Protein AF-C0PNC7-F1 (afdb_monomer_lite)

Sequence (211 aa):
MVVALLTAGAAAGALSHPTSEDPAAKTPASIALAYGFKGLSAFLSEAQLTTHLDSIESKENGKLDSREEGICRAVDRISDKSSHVHGGTDDQLALKDSLGAVRNAVQAAGRIQAAFRIFSFKKKKEMALGNRNSCCLSISEAGAVSHDMLEKAVLSIQKNFRCWKKRKEFLKMRNNVVRIQARVRAHQERNKYKELISSVGILEKVMIRVP

pLDDT: mean 79.58, std 19.17, range [33.94, 98.75]

Radius of gyration: 37.54 Å; chains: 1; bounding box: 83×67×99 Å

Organism: Zea mays (NCBI:txid4577)

Foldseek 3Di:
DVVVVVVVVDALQDFADQDPVHNPTDGPLVVCVVVPNPVVSVVSVVSNVVVVVVVVVVVVPPDDDDDDPDDDVPVVVVPPPPDDDDDDDVVVVVVVVVVVVVVVVVVVVVVVVVVCVVVVVVVVVVVVVVVCCVVVVCVVPVPDPPPVVVVVVVVVVVVVVVVVVVVVVVVVVVVVVVVVVVVVVVVVVVVVVVVVVVVVVVVVVVVVPPD

Structure (mmCIF, N/CA/C/O backbone):
data_AF-C0PNC7-F1
#
_entry.id   AF-C0PNC7-F1
#
loop_
_atom_site.group_PDB
_atom_site.id
_atom_site.type_symbol
_atom_site.label_atom_id
_atom_site.label_alt_id
_atom_site.label_comp_id
_atom_site.label_asym_id
_atom_site.label_entity_id
_atom_site.label_seq_id
_atom_site.pdbx_PDB_ins_code
_atom_site.Cartn_x
_atom_site.Cartn_y
_atom_site.Cartn_z
_atom_site.occupancy
_atom_site.B_iso_or_equiv
_atom_site.auth_seq_id
_atom_site.auth_comp_id
_atom_site.auth_asym_id
_atom_site.auth_atom_id
_atom_site.pdbx_PDB_model_num
ATOM 1 N N . MET A 1 1 ? 11.372 39.673 -32.097 1.00 69.44 1 MET A N 1
ATOM 2 C CA . MET A 1 1 ? 11.737 39.621 -33.532 1.00 69.44 1 MET A CA 1
ATOM 3 C C . MET A 1 1 ? 11.569 38.236 -34.143 1.00 69.44 1 MET A C 1
ATOM 5 O O . MET A 1 1 ? 10.801 38.134 -35.081 1.00 69.44 1 MET A O 1
ATOM 9 N N . VAL A 1 2 ? 12.204 37.174 -33.626 1.00 76.19 2 VAL A N 1
ATOM 10 C CA . VAL A 1 2 ? 12.133 35.826 -34.242 1.00 76.19 2 VAL A CA 1
ATOM 11 C C . VAL A 1 2 ? 10.701 35.278 -34.342 1.00 76.19 2 VAL A C 1
ATOM 13 O O . VAL A 1 2 ? 10.297 34.830 -35.406 1.00 76.19 2 VAL A O 1
ATOM 16 N N . VAL A 1 3 ? 9.900 35.401 -33.276 1.00 78.19 3 VAL A N 1
ATOM 17 C CA . VAL A 1 3 ? 8.484 34.977 -33.280 1.00 78.19 3 VAL A CA 1
ATOM 18 C C . VAL A 1 3 ? 7.661 35.758 -34.310 1.00 78.19 3 VAL A C 1
ATOM 20 O O . VAL A 1 3 ? 6.915 35.154 -35.065 1.00 78.19 3 VAL A O 1
ATOM 23 N N . ALA A 1 4 ? 7.862 37.078 -34.401 1.00 78.62 4 ALA A N 1
ATOM 24 C CA . ALA A 1 4 ? 7.161 37.935 -35.360 1.00 78.62 4 ALA A CA 1
ATOM 25 C C . ALA A 1 4 ? 7.480 37.577 -36.828 1.00 78.62 4 ALA A C 1
ATOM 27 O O . ALA A 1 4 ? 6.614 37.667 -37.693 1.00 78.62 4 ALA A O 1
ATOM 28 N N . LEU A 1 5 ? 8.716 37.147 -37.107 1.00 79.00 5 LEU A N 1
ATOM 29 C CA . LEU A 1 5 ? 9.130 36.698 -38.439 1.00 79.00 5 LEU A CA 1
ATOM 30 C C . LEU A 1 5 ? 8.514 35.341 -38.799 1.00 79.00 5 LEU A C 1
ATOM 32 O O . LEU A 1 5 ? 8.044 35.172 -39.919 1.00 79.00 5 LEU A O 1
ATOM 36 N N . LEU A 1 6 ? 8.452 34.402 -37.849 1.00 78.69 6 LEU A N 1
ATOM 37 C CA . LEU A 1 6 ? 7.767 33.120 -38.051 1.00 78.69 6 LEU A CA 1
ATOM 38 C C . LEU A 1 6 ? 6.262 33.315 -38.280 1.00 78.69 6 LEU A C 1
ATOM 40 O O . LEU A 1 6 ? 5.703 32.708 -39.186 1.00 78.69 6 LEU A O 1
ATOM 44 N N . THR A 1 7 ? 5.615 34.219 -37.536 1.00 77.50 7 THR A N 1
ATOM 45 C CA . THR A 1 7 ? 4.198 34.563 -37.759 1.00 77.50 7 THR A CA 1
ATOM 46 C C . THR A 1 7 ? 3.960 35.289 -39.083 1.00 77.50 7 THR A C 1
ATOM 48 O O . THR A 1 7 ? 2.869 35.204 -39.632 1.00 77.50 7 THR A O 1
ATOM 51 N N . ALA A 1 8 ? 4.976 35.972 -39.621 1.00 77.88 8 ALA A N 1
ATOM 52 C CA . ALA A 1 8 ? 4.950 36.564 -40.959 1.00 77.88 8 ALA A CA 1
ATOM 53 C C . ALA A 1 8 ? 5.258 35.545 -42.079 1.00 77.88 8 ALA A C 1
ATOM 55 O O . ALA A 1 8 ? 5.376 35.931 -43.240 1.00 77.88 8 ALA A O 1
ATOM 56 N N . GLY A 1 9 ? 5.390 34.254 -41.747 1.00 74.75 9 GLY A N 1
ATOM 57 C CA . GLY A 1 9 ? 5.584 33.168 -42.709 1.00 74.75 9 GLY A CA 1
ATOM 58 C C . GLY A 1 9 ? 7.043 32.846 -43.039 1.00 74.75 9 GLY A C 1
ATOM 59 O O . GLY A 1 9 ? 7.302 32.141 -44.012 1.00 74.75 9 GLY A O 1
ATOM 60 N N . ALA A 1 10 ? 8.016 33.338 -42.263 1.00 79.19 10 ALA A N 1
ATOM 61 C CA . ALA A 1 10 ? 9.412 32.953 -42.457 1.00 79.19 10 ALA A CA 1
ATOM 62 C C . ALA A 1 10 ? 9.616 31.457 -42.155 1.00 79.19 10 ALA A C 1
ATOM 64 O O . ALA A 1 10 ? 9.179 30.950 -41.122 1.00 79.19 10 ALA A O 1
ATOM 65 N N . ALA A 1 11 ? 10.324 30.748 -43.035 1.00 80.62 11 ALA A N 1
ATOM 66 C CA . ALA A 1 11 ? 10.591 29.326 -42.855 1.00 80.62 11 ALA A CA 1
ATOM 67 C C . ALA A 1 11 ? 11.626 29.091 -41.740 1.00 80.62 11 ALA A C 1
ATOM 69 O O . ALA A 1 11 ? 12.792 29.467 -41.867 1.00 80.62 11 ALA A O 1
ATOM 70 N N . ALA A 1 12 ? 11.215 28.410 -40.666 1.00 79.25 12 ALA A N 1
ATOM 71 C CA . ALA A 1 12 ? 12.076 28.091 -39.520 1.00 79.25 12 ALA A CA 1
ATOM 72 C C . ALA A 1 12 ? 13.304 27.231 -39.889 1.00 79.25 12 ALA A C 1
ATOM 74 O O . ALA A 1 12 ? 14.335 27.309 -39.223 1.00 79.25 12 ALA A O 1
ATOM 75 N N . GLY A 1 13 ? 13.200 26.438 -40.962 1.00 78.25 13 GLY A N 1
ATOM 76 C CA . GLY A 1 13 ? 14.269 25.584 -41.488 1.00 78.25 13 GLY A CA 1
ATOM 77 C C . GLY A 1 13 ? 15.095 26.190 -42.629 1.00 78.25 13 GLY A C 1
ATOM 78 O O . GLY A 1 13 ? 15.845 25.455 -43.266 1.00 78.25 13 GLY A O 1
ATOM 79 N N . ALA A 1 14 ? 14.951 27.485 -42.936 1.00 81.69 14 ALA A N 1
ATOM 80 C CA . ALA A 1 14 ? 15.677 28.116 -44.041 1.00 81.69 14 ALA A CA 1
ATOM 81 C C . ALA A 1 14 ? 17.196 28.104 -43.804 1.00 81.69 14 ALA A C 1
ATOM 83 O O . ALA A 1 14 ? 17.677 28.621 -42.798 1.00 81.69 14 ALA A O 1
ATOM 84 N N . LEU A 1 15 ? 17.951 27.524 -44.736 1.00 83.88 15 LEU A N 1
ATOM 85 C CA . LEU A 1 15 ? 19.406 27.421 -44.633 1.00 83.88 15 LEU A CA 1
ATOM 86 C C . LEU A 1 15 ? 20.084 28.763 -44.940 1.00 83.88 15 LEU A C 1
ATOM 88 O O . LEU A 1 15 ? 19.658 29.497 -45.834 1.00 83.88 15 LEU A O 1
ATOM 92 N N . SER A 1 16 ? 21.151 29.081 -44.205 1.00 80.31 16 SER A N 1
ATOM 93 C CA . SER A 1 16 ? 21.966 30.269 -44.463 1.00 80.31 16 SER A CA 1
ATOM 94 C C . SER A 1 16 ? 22.748 30.148 -45.773 1.00 80.31 16 SER A C 1
ATOM 96 O O . SER A 1 16 ? 23.070 29.048 -46.214 1.00 80.31 16 SER A O 1
ATOM 98 N N . HIS A 1 17 ? 23.131 31.275 -46.376 1.00 75.75 17 HIS A N 1
ATOM 99 C CA . HIS A 1 17 ? 23.988 31.253 -47.563 1.00 75.75 17 HIS A CA 1
ATOM 100 C C . HIS A 1 17 ? 25.333 30.559 -47.251 1.00 75.75 17 HIS A C 1
ATOM 102 O O . HIS A 1 17 ? 25.979 30.927 -46.262 1.00 75.75 17 HIS A O 1
ATOM 108 N N . PRO A 1 18 ? 25.772 29.572 -48.057 1.00 76.38 18 PRO A N 1
ATOM 109 C CA . PRO A 1 18 ? 27.059 28.918 -47.852 1.00 76.38 18 PRO A CA 1
ATOM 110 C C . PRO A 1 18 ? 28.184 29.934 -48.069 1.00 76.38 18 PRO A C 1
ATOM 112 O O . PRO A 1 18 ? 28.201 30.660 -49.062 1.00 76.38 18 PRO A O 1
ATOM 115 N N . THR A 1 19 ? 29.102 30.006 -47.110 1.00 70.31 19 THR A N 1
ATOM 116 C CA . THR A 1 19 ? 30.251 30.927 -47.113 1.00 70.31 19 THR A CA 1
ATOM 117 C C . THR A 1 19 ? 31.535 30.095 -47.036 1.00 70.31 19 THR A C 1
ATOM 119 O O . THR A 1 19 ? 31.484 28.950 -46.602 1.00 70.31 19 THR A O 1
ATOM 122 N N . SER A 1 20 ? 32.695 30.630 -47.436 1.00 68.56 20 SER A N 1
ATOM 123 C CA . SER A 1 20 ? 33.972 29.882 -47.440 1.00 68.56 20 SER A CA 1
ATOM 124 C C . SER A 1 20 ? 34.358 29.269 -46.079 1.00 68.56 20 SER A C 1
ATOM 126 O O . SER A 1 20 ? 35.075 28.275 -46.049 1.00 68.56 20 SER A O 1
ATOM 128 N N . GLU A 1 21 ? 33.877 29.839 -44.972 1.00 67.12 21 GLU A N 1
ATOM 129 C CA . GLU A 1 21 ? 34.073 29.347 -43.595 1.00 67.12 21 GLU A CA 1
ATOM 130 C C . GLU A 1 21 ? 33.088 28.224 -43.207 1.00 67.12 21 GLU A C 1
ATOM 132 O O . GLU A 1 21 ? 33.273 27.534 -42.208 1.00 67.12 21 GLU A O 1
ATOM 137 N N . ASP A 1 22 ? 32.006 28.052 -43.971 1.00 66.62 22 ASP A N 1
ATOM 138 C CA . ASP A 1 22 ? 30.916 27.136 -43.651 1.00 66.62 22 ASP A CA 1
ATOM 139 C C . ASP A 1 22 ? 30.184 26.648 -44.917 1.00 66.62 22 ASP A C 1
ATOM 141 O O . ASP A 1 22 ? 29.141 27.193 -45.309 1.00 66.62 22 ASP A O 1
ATOM 145 N N . PRO A 1 23 ? 30.732 25.621 -4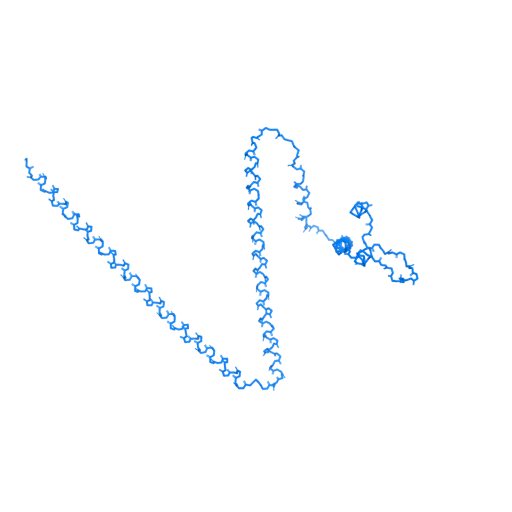5.589 1.00 65.50 23 PRO A N 1
ATOM 146 C CA . PRO A 1 23 ? 30.193 25.120 -46.849 1.00 65.50 23 PRO A CA 1
ATOM 147 C C . PRO A 1 23 ? 28.863 24.371 -46.683 1.00 65.50 23 PRO A C 1
ATOM 149 O O . PRO A 1 23 ? 28.179 24.124 -47.673 1.00 65.50 23 PRO A O 1
ATOM 152 N N . ALA A 1 24 ? 28.484 24.005 -45.453 1.00 68.56 24 ALA A N 1
ATOM 153 C CA . ALA A 1 24 ? 27.343 23.132 -45.186 1.00 68.56 24 ALA A CA 1
ATOM 154 C C . ALA A 1 24 ? 25.999 23.860 -45.019 1.00 68.56 24 ALA A C 1
ATOM 156 O O . ALA A 1 24 ? 24.989 23.173 -44.920 1.00 68.56 24 ALA A O 1
ATOM 157 N N . ALA A 1 25 ? 25.980 25.203 -45.022 1.00 75.31 25 ALA A N 1
ATOM 158 C CA . ALA A 1 25 ? 24.796 26.043 -44.803 1.00 75.31 25 ALA A CA 1
ATOM 159 C C . ALA A 1 25 ? 24.050 25.722 -43.486 1.00 75.31 25 ALA A C 1
ATOM 161 O O . ALA A 1 25 ? 23.412 24.686 -43.309 1.00 75.31 25 ALA A O 1
ATOM 162 N N . LYS A 1 26 ? 24.102 26.633 -42.515 1.00 82.56 26 LYS A N 1
ATOM 163 C CA . LYS A 1 26 ? 23.569 26.388 -41.170 1.00 82.56 26 LYS A CA 1
ATOM 164 C C . LYS A 1 26 ? 22.084 26.712 -41.066 1.00 82.56 26 LYS A C 1
ATOM 166 O O . LYS A 1 26 ? 21.589 27.678 -41.643 1.00 82.56 26 LYS A O 1
ATOM 171 N N . THR A 1 27 ? 21.372 25.927 -40.258 1.00 88.44 27 THR A N 1
ATOM 172 C CA . THR A 1 27 ? 19.989 26.238 -39.872 1.00 88.44 27 THR A CA 1
ATOM 173 C C . THR A 1 27 ? 19.962 27.378 -38.848 1.00 88.44 27 THR A C 1
ATOM 175 O O . THR A 1 27 ? 20.893 27.489 -38.040 1.00 88.44 27 THR A O 1
ATOM 178 N N . PRO A 1 28 ? 18.878 28.169 -38.765 1.00 88.06 28 PRO A N 1
ATOM 179 C CA . PRO A 1 28 ? 18.747 29.240 -37.777 1.00 88.06 28 PRO A CA 1
ATOM 180 C C . PRO A 1 28 ? 18.869 28.712 -36.340 1.00 88.06 28 PRO A C 1
ATOM 182 O O . PRO A 1 28 ? 19.450 29.367 -35.475 1.00 88.06 28 PRO A O 1
ATOM 185 N N . ALA A 1 29 ? 18.398 27.483 -36.100 1.00 89.25 29 ALA A N 1
ATOM 186 C CA . ALA A 1 29 ? 18.556 26.782 -34.831 1.00 89.25 29 ALA A CA 1
ATOM 187 C C . ALA A 1 29 ? 20.025 26.477 -34.491 1.00 89.25 29 ALA A C 1
ATOM 189 O O . ALA A 1 29 ? 20.442 26.666 -33.346 1.00 89.25 29 ALA A O 1
ATOM 190 N N . SER A 1 30 ? 20.819 26.025 -35.467 1.00 87.06 30 SER A N 1
ATOM 191 C CA . SER A 1 30 ? 22.247 25.738 -35.270 1.00 87.06 30 SER A CA 1
ATOM 192 C C . SER A 1 30 ? 23.074 27.010 -35.057 1.00 87.06 30 SER A C 1
ATOM 194 O O . SER A 1 30 ? 23.979 27.018 -34.224 1.00 87.06 30 SER A O 1
ATOM 196 N N . ILE A 1 31 ? 22.704 28.112 -35.719 1.00 87.25 31 ILE A N 1
ATOM 197 C CA . ILE A 1 31 ? 23.305 29.434 -35.503 1.00 87.25 31 ILE A CA 1
ATOM 198 C C . ILE A 1 31 ? 22.998 29.903 -34.078 1.00 87.25 31 ILE A C 1
ATOM 200 O O . ILE A 1 31 ? 23.914 30.216 -33.324 1.00 87.25 31 ILE A O 1
ATOM 204 N N . ALA A 1 32 ? 21.729 29.866 -33.656 1.00 89.88 32 ALA A N 1
ATOM 205 C CA . ALA A 1 32 ? 21.343 30.237 -32.294 1.00 89.88 32 ALA A CA 1
ATOM 206 C C . ALA A 1 32 ? 22.085 29.412 -31.225 1.00 89.88 32 ALA A C 1
ATOM 208 O O . ALA A 1 32 ? 22.481 29.960 -30.197 1.00 89.88 32 ALA A O 1
ATOM 209 N N . LEU A 1 33 ? 22.325 28.119 -31.478 1.00 91.06 33 LEU A N 1
ATOM 210 C CA . LEU A 1 33 ? 23.101 27.257 -30.584 1.00 91.06 33 LEU A CA 1
ATOM 211 C C . LEU A 1 33 ? 24.582 27.650 -30.526 1.00 91.06 33 LEU A C 1
ATOM 213 O O . LEU A 1 33 ? 25.141 27.696 -29.433 1.00 91.06 33 LEU A O 1
ATOM 217 N N . ALA A 1 34 ? 25.199 27.954 -31.672 1.00 86.81 34 ALA A N 1
ATOM 218 C CA . ALA A 1 34 ? 26.602 28.364 -31.753 1.00 86.81 34 ALA A CA 1
ATOM 219 C C . ALA A 1 34 ? 26.879 29.663 -30.975 1.00 86.81 34 ALA A C 1
ATOM 221 O O . ALA A 1 34 ? 27.941 29.808 -30.379 1.00 86.81 34 ALA A O 1
ATOM 222 N N . TYR A 1 35 ? 25.896 30.566 -30.910 1.00 89.00 35 TYR A N 1
ATOM 223 C CA . TYR A 1 35 ? 25.950 31.787 -30.096 1.00 89.00 35 TYR A CA 1
ATOM 224 C C . TYR A 1 35 ? 25.491 31.592 -28.635 1.00 89.00 35 TYR A C 1
ATOM 226 O O . TYR A 1 35 ? 25.431 32.555 -27.876 1.00 89.00 35 TYR A O 1
ATOM 234 N N . GLY A 1 36 ? 25.165 30.363 -28.215 1.00 90.19 36 GLY A N 1
ATOM 235 C CA . GLY A 1 36 ? 24.807 30.031 -26.829 1.00 90.19 36 GLY A CA 1
ATOM 236 C C . GLY A 1 36 ? 23.322 30.180 -26.466 1.00 90.19 36 GLY A C 1
ATOM 237 O O . GLY A 1 36 ? 22.934 29.907 -25.328 1.00 90.19 36 GLY A O 1
ATOM 238 N N . PHE A 1 37 ? 22.447 30.536 -27.410 1.00 91.38 37 PHE A N 1
ATOM 239 C CA . PHE A 1 37 ? 21.006 30.701 -27.180 1.00 91.38 37 PHE A CA 1
ATOM 240 C C . PHE A 1 37 ? 20.247 29.372 -27.280 1.00 91.38 37 PHE A C 1
ATOM 242 O O . PHE A 1 37 ? 19.456 29.130 -28.194 1.00 91.38 37 PHE A O 1
ATOM 249 N N . LYS A 1 38 ? 20.461 28.496 -26.294 1.00 91.38 38 LYS A N 1
ATOM 250 C CA . LYS A 1 38 ? 19.927 27.123 -26.285 1.00 91.38 38 LYS A CA 1
ATOM 251 C C . LYS A 1 38 ? 18.395 27.044 -26.351 1.00 91.38 38 LYS A C 1
ATOM 253 O O . LYS A 1 38 ? 17.865 26.200 -27.066 1.00 91.38 38 LYS A O 1
ATOM 258 N N . GLY A 1 39 ? 17.683 27.932 -25.650 1.00 91.94 39 GLY A N 1
ATOM 259 C CA . GLY A 1 39 ? 16.214 27.979 -25.683 1.00 91.94 39 GLY A CA 1
ATOM 260 C C . GLY A 1 39 ? 15.661 28.411 -27.044 1.00 91.94 39 GLY A C 1
ATOM 261 O O . GLY A 1 39 ? 14.700 27.828 -27.534 1.00 91.94 39 GLY A O 1
ATOM 262 N N . LEU A 1 40 ? 16.317 29.377 -27.693 1.00 88.25 40 LEU A N 1
ATOM 263 C CA . LEU A 1 40 ? 15.933 29.844 -29.026 1.00 88.25 40 LEU A CA 1
ATOM 264 C C . LEU A 1 40 ? 16.228 28.784 -30.096 1.00 88.25 40 LEU A C 1
ATOM 266 O O . LEU A 1 40 ? 15.416 28.569 -30.989 1.00 88.25 40 LEU A O 1
ATOM 270 N N . SER A 1 41 ? 17.358 28.085 -29.969 1.00 90.38 41 SER A N 1
ATOM 271 C CA . SER A 1 41 ? 17.705 26.943 -30.818 1.00 90.38 41 SER A CA 1
ATOM 272 C C . SER A 1 41 ? 16.674 25.815 -30.719 1.00 90.38 41 SER A C 1
ATOM 274 O O . SER A 1 41 ? 16.220 25.301 -31.743 1.00 90.38 41 SER A O 1
ATOM 276 N N . ALA A 1 42 ? 16.254 25.472 -29.496 1.00 90.06 42 ALA A N 1
ATOM 277 C CA . ALA A 1 42 ? 15.227 24.461 -29.264 1.00 90.06 42 ALA A CA 1
ATOM 278 C C . ALA A 1 42 ? 13.882 24.870 -29.885 1.00 90.06 42 ALA A C 1
ATOM 280 O O . ALA A 1 42 ? 13.305 24.093 -30.639 1.00 90.06 42 ALA A O 1
ATOM 281 N N . PHE A 1 43 ? 13.443 26.109 -29.650 1.00 91.62 43 PHE A N 1
ATOM 282 C CA . PHE A 1 43 ? 12.204 26.652 -30.212 1.00 91.62 43 PHE A CA 1
ATOM 283 C C . PHE A 1 43 ? 12.202 26.662 -31.750 1.00 91.62 43 PHE A C 1
ATOM 285 O O . PHE A 1 43 ? 11.227 26.260 -32.377 1.00 91.62 43 PHE A O 1
ATOM 292 N N . LEU A 1 44 ? 13.309 27.069 -32.380 1.00 89.62 44 LEU A N 1
ATOM 293 C CA . LEU A 1 44 ? 13.449 27.056 -33.841 1.00 89.62 44 LEU A CA 1
ATOM 294 C C . LEU A 1 44 ? 13.468 25.632 -34.418 1.00 89.62 44 LEU A C 1
ATOM 296 O O . LEU A 1 44 ? 12.901 25.397 -35.482 1.00 89.62 44 LEU A O 1
ATOM 300 N N . SER A 1 45 ? 14.082 24.682 -33.708 1.00 90.38 45 SER A N 1
ATOM 301 C CA . SER A 1 45 ? 14.082 23.266 -34.103 1.00 90.38 45 SER A CA 1
ATOM 302 C C . SER A 1 45 ? 12.679 22.661 -34.018 1.00 90.38 45 SER A C 1
ATOM 304 O O . SER A 1 45 ? 12.265 21.927 -34.910 1.00 90.38 45 SER A O 1
ATOM 306 N N . GLU A 1 46 ? 11.925 22.999 -32.971 1.00 89.88 46 GLU A N 1
ATOM 307 C CA . GLU A 1 46 ? 10.531 22.584 -32.800 1.00 89.88 46 GLU A CA 1
ATOM 308 C C . GLU A 1 46 ? 9.626 23.178 -33.888 1.00 89.88 46 GLU A C 1
ATOM 310 O O . GLU A 1 46 ? 8.847 22.445 -34.498 1.00 89.88 46 GLU A O 1
ATOM 315 N N . ALA A 1 47 ? 9.780 24.469 -34.198 1.00 86.25 47 ALA A N 1
ATOM 316 C CA . ALA A 1 47 ? 9.057 25.138 -35.281 1.00 86.25 47 ALA A CA 1
ATOM 317 C C . ALA A 1 47 ? 9.344 24.504 -36.658 1.00 86.25 47 ALA A C 1
ATOM 319 O O . ALA A 1 47 ? 8.449 24.35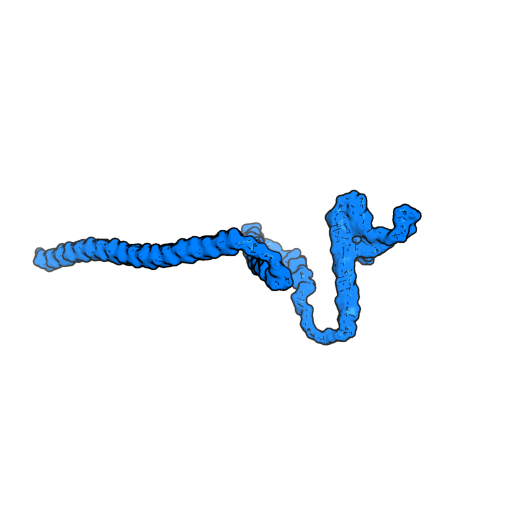8 -37.489 1.00 86.25 47 ALA A O 1
ATOM 320 N N . GLN A 1 48 ? 10.584 24.073 -36.913 1.00 89.44 48 GLN A N 1
ATOM 321 C CA . GLN A 1 48 ? 10.931 23.340 -38.135 1.00 89.44 48 GLN A CA 1
ATOM 322 C C . GLN A 1 48 ? 10.277 21.947 -38.182 1.00 89.44 48 GLN A C 1
ATOM 324 O O . GLN A 1 48 ? 9.819 21.519 -39.239 1.00 89.44 48 GLN A O 1
ATOM 329 N N . LEU A 1 49 ? 10.230 21.225 -37.060 1.00 86.75 49 LEU A N 1
ATOM 330 C CA . LEU A 1 49 ? 9.636 19.885 -37.012 1.00 86.75 49 LEU A CA 1
ATOM 331 C C . LEU A 1 49 ? 8.117 19.915 -37.167 1.00 86.75 49 LEU A C 1
ATOM 333 O O . LEU A 1 49 ? 7.570 19.095 -37.897 1.00 86.75 49 LEU A O 1
ATOM 337 N N . THR A 1 50 ? 7.451 20.863 -36.513 1.00 84.94 50 THR A N 1
ATOM 338 C CA . THR A 1 50 ? 5.996 21.053 -36.617 1.00 84.94 50 THR A CA 1
ATOM 339 C C . THR A 1 50 ? 5.588 21.430 -38.037 1.00 84.94 50 THR A C 1
ATOM 341 O O . THR A 1 50 ? 4.751 20.754 -38.621 1.00 84.94 50 THR A O 1
ATOM 344 N N . THR A 1 51 ? 6.271 22.393 -38.662 1.00 81.69 51 THR A N 1
ATOM 345 C CA . THR A 1 51 ? 6.008 22.751 -40.071 1.00 81.69 51 THR A CA 1
ATOM 346 C C . THR A 1 51 ? 6.275 21.601 -41.051 1.00 81.69 51 THR A C 1
ATOM 348 O O . THR A 1 51 ? 5.551 21.438 -42.034 1.00 81.69 51 THR A O 1
ATOM 351 N N . HIS A 1 52 ? 7.292 20.771 -40.799 1.00 84.06 52 HIS A N 1
ATOM 352 C CA . HIS A 1 52 ? 7.555 19.582 -41.612 1.00 84.06 52 HIS A CA 1
ATOM 353 C C . HIS A 1 52 ? 6.490 18.492 -41.415 1.00 84.06 52 HIS A C 1
ATOM 355 O O . HIS A 1 52 ? 6.127 17.815 -42.375 1.00 84.06 52 HIS A O 1
ATOM 361 N N . LEU A 1 53 ? 5.973 18.334 -40.194 1.00 83.38 53 LEU A N 1
ATOM 362 C CA . LEU A 1 53 ? 4.891 17.402 -39.878 1.00 83.38 53 LEU A CA 1
ATOM 363 C C . LEU A 1 53 ? 3.593 17.820 -40.577 1.00 83.38 53 LEU A C 1
ATOM 365 O O . LEU A 1 53 ? 3.019 16.997 -41.282 1.00 83.38 53 LEU A O 1
ATOM 369 N N . ASP A 1 54 ? 3.221 19.101 -40.512 1.00 79.88 54 ASP A N 1
ATOM 370 C CA . ASP A 1 54 ? 2.061 19.644 -41.234 1.00 79.88 54 ASP A CA 1
ATOM 371 C C . ASP A 1 54 ? 2.195 19.443 -42.757 1.00 79.88 54 ASP A C 1
ATOM 373 O O . ASP A 1 54 ? 1.221 19.165 -43.458 1.00 79.88 54 ASP A O 1
ATOM 377 N N . SER A 1 55 ? 3.420 19.545 -43.294 1.00 79.88 55 SER A N 1
ATOM 378 C CA . SER A 1 55 ? 3.700 19.287 -44.713 1.00 79.88 55 SER A CA 1
ATOM 379 C C . SER A 1 55 ? 3.539 17.811 -45.099 1.00 79.88 55 SER A C 1
ATOM 381 O O . SER A 1 55 ? 3.059 17.519 -46.198 1.00 79.88 55 SER A O 1
ATOM 383 N N . ILE A 1 56 ? 3.932 16.884 -44.216 1.00 77.38 56 ILE A N 1
ATOM 384 C CA . ILE A 1 56 ? 3.727 15.441 -44.410 1.00 77.38 56 ILE A CA 1
ATOM 385 C C . ILE A 1 56 ? 2.236 15.111 -44.318 1.00 77.38 56 ILE A C 1
ATOM 387 O O . ILE A 1 56 ? 1.714 14.475 -45.228 1.00 77.38 56 ILE A O 1
ATOM 391 N N . GLU A 1 57 ? 1.548 15.595 -43.285 1.00 73.06 57 GLU A N 1
ATOM 392 C CA . GLU A 1 57 ? 0.120 15.350 -43.063 1.00 73.06 57 GLU A CA 1
ATOM 393 C C . GLU A 1 57 ? -0.722 15.898 -44.228 1.00 73.06 57 GLU A C 1
ATOM 395 O O . GLU A 1 57 ? -1.592 15.216 -44.763 1.00 73.06 57 GLU A O 1
ATOM 400 N N . SER A 1 58 ? -0.386 17.087 -44.736 1.00 61.88 58 SER A N 1
ATOM 401 C CA . SER A 1 58 ? -1.026 17.667 -45.924 1.00 61.88 58 SER A CA 1
ATOM 402 C C . SER A 1 58 ? -0.770 16.862 -47.212 1.00 61.88 58 SER A C 1
ATOM 404 O O . SER A 1 58 ? -1.663 16.745 -48.054 1.00 61.88 58 SER A O 1
ATOM 406 N N . LYS A 1 59 ? 0.416 16.251 -47.371 1.00 62.44 59 LYS A N 1
ATOM 407 C CA . LYS A 1 59 ? 0.730 15.359 -48.508 1.00 62.44 59 LYS A CA 1
ATOM 408 C C . LYS A 1 59 ? 0.057 13.990 -48.406 1.00 62.44 59 LYS A C 1
ATOM 410 O O . LYS A 1 59 ? -0.229 13.390 -49.441 1.00 62.44 59 LYS A O 1
ATOM 415 N N . GLU A 1 60 ? -0.185 13.500 -47.195 1.00 57.06 60 GLU A N 1
ATOM 416 C CA . GLU A 1 60 ? -0.826 12.206 -46.936 1.00 57.06 60 GLU A CA 1
ATOM 417 C C . GLU A 1 60 ? -2.358 12.270 -47.104 1.00 57.06 60 GLU A C 1
ATOM 419 O O . GLU A 1 60 ? -2.989 11.279 -47.463 1.00 57.06 60 GLU A O 1
ATOM 424 N N . ASN A 1 61 ? -2.952 13.464 -47.003 1.00 49.16 61 ASN A N 1
ATOM 425 C CA . ASN A 1 61 ? -4.400 13.687 -47.128 1.00 49.16 61 ASN A CA 1
ATOM 426 C C . ASN A 1 61 ? -4.929 13.772 -48.575 1.00 49.16 61 ASN A C 1
ATOM 428 O O . ASN A 1 61 ? -6.096 14.096 -48.811 1.00 49.16 61 ASN A O 1
ATOM 432 N N . GLY A 1 62 ? -4.118 13.402 -49.567 1.00 54.03 62 GLY A N 1
ATOM 433 C CA . GLY A 1 62 ? -4.595 13.083 -50.908 1.00 54.03 62 GLY A CA 1
ATOM 434 C C . GLY A 1 62 ? -5.266 11.709 -50.947 1.00 54.03 62 GLY A C 1
ATOM 435 O O . GLY A 1 62 ? -4.697 10.809 -51.560 1.00 54.03 62 GLY A O 1
ATOM 436 N N . LYS A 1 63 ? -6.467 11.594 -50.342 1.00 46.12 63 LYS A N 1
ATOM 437 C CA . LYS A 1 63 ? -7.410 10.443 -50.311 1.00 46.12 63 LYS A CA 1
ATOM 438 C C . LYS A 1 63 ? -7.481 9.701 -48.965 1.00 46.12 63 LYS A C 1
ATOM 440 O O . LYS A 1 63 ? -6.856 8.661 -48.817 1.00 46.12 63 LYS A O 1
ATOM 445 N N . LEU A 1 64 ? -8.373 10.136 -48.069 1.00 33.94 64 LEU A N 1
ATOM 446 C CA . LEU A 1 64 ? -9.486 9.313 -47.562 1.00 33.94 64 LEU A CA 1
ATOM 447 C C . LEU A 1 64 ? -10.433 10.152 -46.693 1.00 33.94 64 LEU A C 1
ATOM 449 O O . LEU A 1 64 ? -10.030 11.006 -45.912 1.00 33.94 64 LEU A O 1
ATOM 453 N N . ASP A 1 65 ? -11.708 9.868 -46.897 1.00 37.06 65 ASP A N 1
ATOM 454 C CA . ASP A 1 65 ? -12.892 10.465 -46.312 1.00 37.06 65 ASP A CA 1
ATOM 455 C C . ASP A 1 65 ? -13.002 10.282 -44.790 1.00 37.06 65 ASP A C 1
ATOM 457 O O . ASP A 1 65 ? -12.751 9.206 -44.251 1.00 37.06 65 ASP A O 1
ATOM 461 N N . SER A 1 66 ? -13.559 11.308 -44.152 1.00 48.12 66 SER A N 1
ATOM 462 C CA . SER A 1 66 ? -14.297 11.275 -42.886 1.00 48.12 66 SER A CA 1
ATOM 463 C C . SER A 1 66 ? -13.610 10.737 -41.613 1.00 48.12 66 SER A C 1
ATOM 465 O O . SER A 1 66 ? -13.409 9.543 -41.411 1.00 48.12 66 SER A O 1
ATOM 467 N N . ARG A 1 67 ? -13.533 11.664 -40.647 1.00 48.12 67 ARG A N 1
ATOM 468 C CA . ARG A 1 67 ? -13.612 11.453 -39.192 1.00 48.12 67 ARG A CA 1
ATOM 469 C C . ARG A 1 67 ? -12.291 11.303 -38.442 1.00 48.12 67 ARG A C 1
ATOM 471 O O . ARG A 1 67 ? -11.987 10.236 -37.940 1.00 48.12 67 ARG A O 1
ATOM 478 N N . GLU A 1 68 ? -11.659 12.449 -38.190 1.00 38.31 68 GLU A N 1
ATOM 479 C CA . GLU A 1 68 ? -11.115 12.785 -36.863 1.00 38.31 68 GLU A CA 1
ATOM 480 C C . GLU A 1 68 ? -10.982 14.313 -36.686 1.00 38.31 68 GLU A C 1
ATOM 482 O O . GLU A 1 68 ? -9.953 14.890 -36.353 1.00 38.31 68 GLU A O 1
ATOM 487 N N . GLU A 1 69 ? -12.111 14.997 -36.888 1.00 47.53 69 GLU A N 1
ATOM 488 C CA . GLU A 1 69 ? -12.346 16.375 -36.448 1.00 47.53 69 GLU A CA 1
ATOM 489 C C . GLU A 1 69 ? -12.441 16.396 -34.909 1.00 47.53 69 GLU A C 1
ATOM 491 O O . GLU A 1 69 ? -13.525 16.288 -34.340 1.00 47.53 69 GLU A O 1
ATOM 496 N N . GLY A 1 70 ? -11.305 16.429 -34.206 1.00 47.81 70 GLY A N 1
ATOM 497 C CA . GLY A 1 70 ? -11.329 16.210 -32.753 1.00 47.81 70 GLY A CA 1
ATOM 498 C C . GLY A 1 70 ? -10.450 17.096 -31.886 1.00 47.81 70 GLY A C 1
ATOM 499 O O . GLY A 1 70 ? -10.803 17.318 -30.730 1.00 47.81 70 GLY A O 1
ATOM 500 N N . ILE A 1 71 ? -9.318 17.603 -32.381 1.00 44.00 71 ILE A N 1
ATOM 501 C CA . ILE A 1 71 ? -8.276 18.073 -31.449 1.00 44.00 71 ILE A CA 1
ATOM 502 C C . ILE A 1 71 ? -7.880 19.541 -31.661 1.00 44.00 71 ILE A C 1
ATOM 504 O O . ILE A 1 71 ? -7.622 20.237 -30.680 1.00 44.00 71 ILE A O 1
ATOM 508 N N . CYS A 1 72 ? -7.966 20.088 -32.876 1.00 44.12 72 CYS A N 1
ATOM 509 C CA . CYS A 1 72 ? -7.424 21.431 -33.136 1.00 44.12 72 CYS A CA 1
ATOM 510 C C . CYS A 1 72 ? -8.380 22.593 -32.799 1.00 44.12 72 CYS A C 1
ATOM 512 O O . CYS A 1 72 ? -7.922 23.676 -32.458 1.00 44.12 72 CYS A O 1
ATOM 514 N N . ARG A 1 73 ? -9.709 22.392 -32.780 1.00 41.69 73 ARG A N 1
ATOM 515 C CA . ARG A 1 73 ? -10.668 23.483 -32.464 1.00 41.69 73 ARG A CA 1
ATOM 516 C C . ARG A 1 73 ? -10.892 23.734 -30.964 1.00 41.69 73 ARG A C 1
ATOM 518 O O . ARG A 1 73 ? -11.629 24.651 -30.600 1.00 41.69 73 ARG A O 1
ATOM 525 N N . ALA A 1 74 ? -10.326 22.908 -30.081 1.00 39.09 74 ALA A N 1
ATOM 526 C CA . ALA A 1 74 ? -10.561 23.022 -28.639 1.00 39.09 74 ALA A CA 1
ATOM 527 C C . ALA A 1 74 ? -9.733 24.136 -27.976 1.00 39.09 74 ALA A C 1
ATOM 529 O O . ALA A 1 74 ? -10.109 24.608 -26.905 1.00 39.09 74 ALA A O 1
ATOM 530 N N . VAL A 1 75 ? -8.638 24.565 -28.609 1.00 44.09 75 VAL A N 1
ATOM 531 C CA . VAL A 1 75 ? -7.724 25.567 -28.043 1.00 44.09 75 VAL A CA 1
ATOM 532 C C . VAL A 1 75 ? -8.173 26.993 -28.387 1.00 44.09 75 VAL A C 1
ATOM 534 O O . VAL A 1 75 ? -8.152 27.851 -27.509 1.00 44.09 75 VAL A O 1
ATOM 537 N N . ASP A 1 76 ? -8.734 27.223 -29.579 1.00 43.38 76 ASP A N 1
ATOM 538 C CA . ASP A 1 76 ? -9.201 28.561 -29.983 1.00 43.38 76 ASP A CA 1
ATOM 539 C C . ASP A 1 76 ? -10.514 28.986 -29.301 1.00 43.38 76 ASP A C 1
ATOM 541 O O . ASP A 1 76 ? -10.741 30.164 -29.039 1.00 43.38 76 ASP A O 1
ATOM 545 N N . ARG A 1 77 ? -11.375 28.038 -28.900 1.00 47.00 77 ARG A N 1
ATOM 546 C CA . ARG A 1 77 ? -12.661 28.362 -28.242 1.00 47.00 77 ARG A CA 1
ATOM 547 C C . ARG A 1 77 ? -12.544 28.883 -26.808 1.00 47.00 77 ARG A C 1
ATOM 549 O O . ARG A 1 77 ? -13.543 29.362 -26.273 1.00 47.00 77 ARG A O 1
ATOM 556 N N . ILE A 1 78 ? -11.380 28.771 -26.168 1.00 48.09 78 ILE A N 1
ATOM 557 C CA . ILE A 1 78 ? -11.201 29.226 -24.779 1.00 48.09 78 ILE A CA 1
ATOM 558 C C . ILE A 1 78 ? -10.752 30.695 -24.726 1.00 48.09 78 ILE A C 1
ATOM 560 O O . ILE A 1 78 ? -10.993 31.358 -23.721 1.00 48.09 78 ILE A O 1
ATOM 564 N N . SER A 1 79 ? -10.195 31.242 -25.813 1.00 47.47 79 SER A N 1
ATOM 565 C CA . SER A 1 79 ? -9.714 32.629 -25.827 1.00 47.47 79 SER A CA 1
ATOM 566 C C . SER A 1 79 ? -10.799 33.670 -26.148 1.00 47.47 79 SER A C 1
ATOM 568 O O . SER A 1 79 ? -10.651 34.827 -25.764 1.00 47.47 79 SER A O 1
ATOM 570 N N . ASP A 1 80 ? -11.919 33.276 -26.766 1.00 42.12 80 ASP A N 1
ATOM 571 C CA . ASP A 1 80 ? -12.940 34.217 -27.273 1.00 42.12 80 ASP A CA 1
ATOM 572 C C . ASP A 1 80 ? -14.130 34.478 -26.332 1.00 42.12 80 ASP A C 1
ATOM 574 O O . ASP A 1 80 ? -15.128 35.085 -26.722 1.00 42.12 80 ASP A O 1
ATOM 578 N N . LYS A 1 81 ? -14.059 34.064 -25.062 1.00 51.72 81 LYS A N 1
ATOM 579 C CA . LYS A 1 81 ? -15.137 34.304 -24.083 1.00 51.72 81 LYS A CA 1
ATOM 580 C C . LYS A 1 81 ? -14.687 35.132 -22.884 1.00 51.72 81 LYS A C 1
ATOM 582 O O . LYS A 1 81 ? -14.898 34.764 -21.736 1.00 51.72 81 LYS A O 1
ATOM 587 N N . SER A 1 82 ? -14.099 36.289 -23.165 1.00 47.66 82 SER A N 1
ATOM 588 C CA . SER A 1 82 ? -14.000 37.383 -22.195 1.00 47.66 82 SER A CA 1
ATOM 589 C C . SER A 1 82 ? -14.183 38.726 -22.898 1.00 47.66 82 SER A C 1
ATOM 591 O O . SER A 1 82 ? -13.312 39.590 -22.913 1.00 47.66 82 SER A O 1
ATOM 593 N N . SER A 1 83 ? -15.342 38.900 -23.526 1.00 44.56 83 SER A N 1
ATOM 594 C CA . SER A 1 83 ? -15.881 40.228 -23.791 1.00 44.56 83 SER A CA 1
ATOM 595 C C . SER A 1 83 ? -17.134 40.407 -22.934 1.00 44.56 83 SER A C 1
ATOM 597 O O . SER A 1 83 ? -18.172 39.814 -23.191 1.00 44.56 83 SER A O 1
ATOM 599 N N . HIS A 1 84 ? -16.968 41.230 -21.894 1.00 48.22 84 HIS A N 1
ATOM 600 C CA . HIS A 1 84 ? -17.974 42.127 -21.321 1.00 48.22 84 HIS A CA 1
ATOM 601 C C . HIS A 1 84 ? -19.241 41.523 -20.672 1.00 48.22 84 HIS A C 1
ATOM 603 O O . HIS A 1 84 ? -20.074 40.977 -21.374 1.00 48.22 84 HIS A O 1
ATOM 609 N N . VAL A 1 85 ? -19.398 41.699 -19.344 1.00 42.28 85 VAL A N 1
ATOM 610 C CA . VAL A 1 85 ? -20.531 42.337 -18.600 1.00 42.28 85 VAL A CA 1
ATOM 611 C C . VAL A 1 85 ? -20.095 42.388 -17.113 1.00 42.28 85 VAL A C 1
ATOM 613 O O . VAL A 1 85 ? -19.921 41.356 -16.478 1.00 42.28 85 VAL A O 1
ATOM 616 N N . HIS A 1 86 ? -19.604 43.522 -16.605 1.00 47.41 86 HIS A N 1
ATOM 617 C CA . HIS A 1 86 ? -20.334 44.454 -15.724 1.00 47.41 86 HIS A CA 1
ATOM 618 C C . HIS A 1 86 ? -21.026 43.810 -14.494 1.00 47.41 86 HIS A C 1
ATOM 620 O O . HIS A 1 86 ? -22.071 43.182 -14.620 1.00 47.41 86 HIS A O 1
ATOM 626 N N . GLY A 1 87 ? -20.484 44.066 -13.292 1.00 50.69 87 GLY A N 1
ATOM 627 C CA . GLY A 1 87 ? -21.273 44.127 -12.049 1.00 50.69 87 GLY A CA 1
ATOM 628 C C .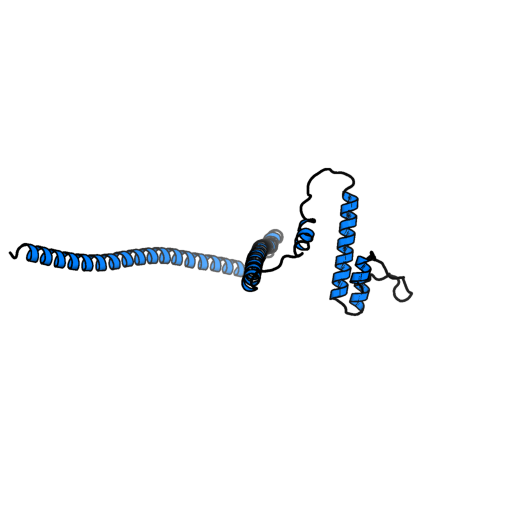 GLY A 1 87 ? -21.390 42.864 -11.184 1.00 50.69 87 GLY A C 1
ATOM 629 O O . GLY A 1 87 ? -22.491 42.541 -10.749 1.00 50.69 87 GLY A O 1
ATOM 630 N N . GLY A 1 88 ? -20.292 42.167 -10.879 1.00 50.50 88 GLY A N 1
ATOM 631 C CA . GLY A 1 88 ? -20.269 41.140 -9.827 1.00 50.50 88 GLY A CA 1
ATOM 632 C C . GLY A 1 88 ? -19.174 41.445 -8.813 1.00 50.50 88 GLY A C 1
ATOM 633 O O . GLY A 1 88 ? -18.031 41.615 -9.219 1.00 50.50 88 GLY A O 1
ATOM 634 N N . THR A 1 89 ? -19.524 41.541 -7.527 1.00 64.44 89 THR A N 1
ATOM 635 C CA . THR A 1 89 ? -18.600 41.749 -6.397 1.00 64.44 89 THR A CA 1
ATOM 636 C C . THR A 1 89 ? -17.361 40.864 -6.563 1.00 64.44 89 THR A C 1
ATOM 638 O O . THR A 1 89 ? -17.531 39.659 -6.769 1.00 64.44 89 THR A O 1
ATOM 641 N N . ASP A 1 90 ? -16.154 41.446 -6.500 1.00 73.19 90 ASP A N 1
ATOM 642 C CA . ASP A 1 90 ? -14.852 40.798 -6.781 1.00 73.19 90 ASP A CA 1
ATOM 643 C C . ASP A 1 90 ? -14.717 39.387 -6.176 1.00 73.19 90 ASP A C 1
ATOM 645 O O . ASP A 1 90 ? -14.141 38.482 -6.783 1.00 73.19 90 ASP A O 1
ATOM 649 N N . ASP A 1 91 ? -15.349 39.163 -5.026 1.00 73.69 91 ASP A N 1
ATOM 650 C CA . ASP A 1 91 ? -15.399 37.886 -4.317 1.00 73.69 91 ASP A CA 1
ATOM 651 C C . ASP A 1 91 ? -15.999 36.726 -5.136 1.00 73.69 91 ASP A C 1
ATOM 653 O O . ASP A 1 91 ? -15.532 35.590 -5.036 1.00 73.69 91 ASP A O 1
ATOM 657 N N . GLN A 1 92 ? -17.015 36.963 -5.978 1.00 74.94 92 GLN A N 1
ATOM 658 C CA . GLN A 1 92 ? -17.614 35.901 -6.805 1.00 74.94 92 GLN A CA 1
ATOM 659 C C . GLN A 1 92 ? -16.732 35.504 -7.992 1.00 74.94 92 GLN A C 1
ATOM 661 O O . GLN A 1 92 ? -16.742 34.339 -8.405 1.00 74.94 92 GLN A O 1
ATOM 666 N N . LEU A 1 93 ? -15.982 36.460 -8.544 1.00 75.88 93 LEU A N 1
ATOM 667 C CA . LEU A 1 93 ? -15.020 36.210 -9.615 1.00 75.88 93 LEU A CA 1
ATOM 668 C C . LEU A 1 93 ? -13.804 35.466 -9.056 1.00 75.88 93 LEU A C 1
ATOM 670 O O . LEU A 1 93 ? -13.481 34.387 -9.549 1.00 75.88 93 LEU A O 1
ATOM 674 N N . ALA A 1 94 ? -13.247 35.936 -7.935 1.00 80.75 94 ALA A N 1
ATOM 675 C CA . ALA A 1 94 ? -12.154 35.267 -7.231 1.00 80.75 94 ALA A CA 1
ATOM 676 C C . ALA A 1 94 ? -12.509 33.828 -6.808 1.00 80.75 94 ALA A C 1
ATOM 678 O O . ALA A 1 94 ? -11.681 32.916 -6.908 1.00 80.75 94 ALA A O 1
ATOM 679 N N . LEU A 1 95 ? -13.756 33.587 -6.383 1.00 85.19 95 LEU A N 1
ATOM 680 C CA . LEU A 1 95 ? -14.248 32.246 -6.061 1.00 85.19 95 LEU A CA 1
ATOM 681 C C . LEU A 1 95 ? -14.317 31.345 -7.305 1.00 85.19 95 LEU A C 1
ATOM 683 O O . LEU A 1 95 ? -13.898 30.186 -7.251 1.00 85.19 95 LEU A O 1
ATOM 687 N N . LYS A 1 96 ? -14.822 31.855 -8.435 1.00 88.31 96 LYS A N 1
ATOM 688 C CA . LYS A 1 96 ? -14.866 31.099 -9.697 1.00 88.31 96 LYS A CA 1
ATOM 689 C C . LYS A 1 96 ? -13.467 30.767 -10.208 1.00 88.31 96 LYS A C 1
ATOM 691 O O . LYS A 1 96 ? -13.241 29.623 -10.610 1.00 88.31 96 LYS A O 1
ATOM 696 N N . ASP A 1 97 ? -12.534 31.705 -10.112 1.00 89.00 97 ASP A N 1
ATOM 697 C CA . ASP A 1 97 ? -11.143 31.508 -10.519 1.00 89.00 97 ASP A CA 1
ATOM 698 C C . ASP A 1 97 ? -10.436 30.489 -9.620 1.00 89.00 97 ASP A C 1
ATOM 700 O O . ASP A 1 97 ? -9.791 29.562 -10.114 1.00 89.00 97 ASP A O 1
ATOM 704 N N . SER A 1 98 ? -10.649 30.569 -8.304 1.00 91.56 98 SER A N 1
ATOM 705 C CA . SER A 1 98 ? -10.120 29.595 -7.340 1.00 91.56 98 SER A CA 1
ATOM 706 C C . SER A 1 98 ? -10.651 28.183 -7.608 1.00 91.56 98 SER A C 1
ATOM 708 O O . SER A 1 98 ? -9.894 27.210 -7.606 1.00 91.56 98 SER A O 1
ATOM 710 N N . LEU A 1 99 ? -11.947 28.046 -7.904 1.00 91.94 99 LEU A N 1
ATOM 711 C CA . LEU A 1 99 ? -12.551 26.760 -8.265 1.00 91.94 99 LEU A CA 1
ATOM 712 C C . LEU A 1 99 ? -12.025 26.228 -9.606 1.00 91.94 99 LEU A C 1
ATOM 714 O O . LEU A 1 99 ? -11.814 25.018 -9.748 1.00 91.94 99 LEU A O 1
ATOM 718 N N . GLY A 1 100 ? -11.789 27.111 -10.577 1.00 92.31 100 GLY A N 1
ATOM 719 C CA . GLY A 1 100 ? -11.137 26.779 -11.841 1.00 92.31 100 GLY A CA 1
ATOM 720 C C . GLY A 1 100 ? -9.715 26.256 -11.630 1.00 92.31 100 GLY A C 1
ATOM 721 O O . GLY A 1 100 ? -9.366 25.189 -12.143 1.00 92.31 100 GLY A O 1
ATOM 722 N N . ALA A 1 101 ? -8.929 26.943 -10.799 1.00 93.88 101 ALA A N 1
ATOM 723 C CA . ALA A 1 101 ? -7.567 26.555 -10.450 1.00 93.88 101 ALA A CA 1
ATOM 724 C C . ALA A 1 101 ? -7.516 25.183 -9.760 1.00 93.88 101 ALA A C 1
ATOM 726 O O . ALA A 1 101 ? -6.706 24.335 -10.138 1.00 93.88 101 ALA A O 1
ATOM 727 N N . VAL A 1 102 ? -8.425 24.910 -8.815 1.00 95.75 102 VAL A N 1
ATOM 728 C CA . VAL A 1 102 ? -8.516 23.601 -8.143 1.00 95.75 102 VAL A CA 1
ATOM 729 C C . VAL A 1 102 ? -8.857 22.489 -9.136 1.00 95.75 102 VAL A C 1
ATOM 731 O O . VAL A 1 102 ? -8.217 21.437 -9.124 1.00 95.75 102 VAL A O 1
ATOM 734 N N . ARG A 1 103 ? -9.825 22.707 -10.036 1.00 96.06 103 ARG A N 1
ATOM 735 C CA . ARG A 1 103 ? -10.175 21.714 -11.067 1.00 96.06 103 ARG A CA 1
ATOM 736 C C . ARG A 1 103 ? -8.997 21.421 -11.991 1.00 96.06 103 ARG A C 1
ATOM 738 O O . ARG A 1 103 ? -8.724 20.252 -12.261 1.00 96.06 103 ARG A O 1
ATOM 745 N N . ASN A 1 104 ? -8.279 22.456 -12.424 1.00 94.75 104 ASN A N 1
ATOM 746 C CA . ASN A 1 104 ? -7.084 22.304 -13.247 1.00 94.75 104 ASN A CA 1
ATOM 747 C C . ASN A 1 104 ? -5.983 21.529 -12.502 1.00 94.75 104 ASN A C 1
ATOM 749 O O . ASN A 1 104 ? -5.444 20.559 -13.030 1.00 94.75 104 ASN A O 1
ATOM 753 N N . ALA A 1 105 ? -5.713 21.870 -11.238 1.00 96.25 105 ALA A N 1
ATOM 754 C CA . ALA A 1 105 ? -4.723 21.177 -10.414 1.00 96.25 105 ALA A CA 1
ATOM 755 C C . ALA A 1 105 ? -5.054 19.686 -10.227 1.00 96.25 105 ALA A C 1
ATOM 757 O O . ALA A 1 105 ? -4.178 18.831 -10.367 1.00 96.25 105 ALA A O 1
ATOM 758 N N . VAL A 1 106 ? -6.323 19.350 -9.973 1.00 96.94 106 VAL A N 1
ATOM 759 C CA . VAL A 1 106 ? -6.780 17.957 -9.838 1.00 96.94 106 VAL A CA 1
ATOM 760 C C . VAL A 1 106 ? -6.619 17.192 -11.154 1.00 96.94 106 VAL A C 1
ATOM 762 O O . VAL A 1 106 ? -6.125 16.062 -11.157 1.00 96.94 106 VAL A O 1
ATOM 765 N N . GLN A 1 107 ? -6.985 17.800 -12.285 1.00 95.50 107 GLN A N 1
ATOM 766 C CA . GLN A 1 107 ? -6.804 17.185 -13.602 1.00 95.50 107 GLN A CA 1
ATOM 767 C C . GLN A 1 107 ? -5.320 16.985 -13.940 1.00 95.50 107 GLN A C 1
ATOM 769 O O . GLN A 1 107 ? -4.937 15.908 -14.407 1.00 95.50 107 GLN A O 1
ATOM 774 N N . ALA A 1 108 ? -4.473 17.975 -13.655 1.00 95.62 108 ALA A N 1
ATOM 775 C CA . ALA A 1 108 ? -3.028 17.885 -13.833 1.00 95.62 108 ALA A CA 1
ATOM 776 C C . ALA A 1 108 ? -2.424 16.763 -12.974 1.00 95.62 108 ALA A C 1
ATOM 778 O O . ALA A 1 108 ? -1.679 15.926 -13.487 1.00 95.62 108 ALA A O 1
ATOM 779 N N . ALA A 1 109 ? -2.811 16.671 -11.699 1.00 96.31 109 ALA A N 1
ATOM 780 C CA . ALA A 1 109 ? -2.386 15.591 -10.813 1.00 96.31 109 ALA A CA 1
ATOM 781 C C . ALA A 1 109 ? -2.805 14.211 -11.351 1.00 96.31 109 ALA A C 1
ATOM 783 O O . ALA A 1 109 ? -1.993 13.285 -11.364 1.00 96.31 109 ALA A O 1
ATOM 784 N N . GLY A 1 110 ? -4.034 14.078 -11.862 1.00 96.31 110 GLY A N 1
ATOM 785 C CA . GLY A 1 110 ? -4.510 12.848 -12.500 1.00 96.31 110 GLY A CA 1
ATOM 786 C C . GLY A 1 110 ? -3.661 12.437 -13.709 1.00 96.31 110 GLY A C 1
ATOM 787 O O . GLY A 1 110 ? -3.282 11.270 -13.830 1.00 96.31 110 GLY A O 1
ATOM 788 N N . ARG A 1 111 ? -3.287 13.398 -14.564 1.00 96.31 111 ARG A N 1
ATOM 789 C CA . ARG A 1 111 ? -2.410 13.164 -15.727 1.00 96.31 111 ARG A CA 1
ATOM 790 C C . ARG A 1 111 ? -0.999 12.746 -15.309 1.00 96.31 111 ARG A C 1
ATOM 792 O O . ARG A 1 111 ? -0.483 11.765 -15.841 1.00 96.31 111 ARG A O 1
ATOM 799 N N . ILE A 1 112 ? -0.407 13.419 -14.318 1.00 96.19 112 ILE A N 1
ATOM 800 C CA . ILE A 1 112 ? 0.916 13.066 -13.771 1.00 96.19 112 ILE A CA 1
ATOM 801 C C . ILE A 1 112 ? 0.891 11.646 -13.202 1.00 96.19 112 ILE A C 1
ATOM 803 O O . ILE A 1 112 ? 1.767 10.839 -13.508 1.00 96.19 112 ILE A O 1
ATOM 807 N N . GLN A 1 113 ? -0.131 11.306 -12.413 1.00 96.94 113 GLN A N 1
ATOM 808 C CA . GLN A 1 113 ? -0.272 9.968 -11.840 1.00 96.94 113 GLN A CA 1
ATOM 809 C C . GLN A 1 113 ? -0.449 8.893 -12.918 1.00 96.94 113 GLN A C 1
ATOM 811 O O . GLN A 1 113 ? 0.158 7.826 -12.817 1.00 96.94 113 GLN A O 1
ATOM 816 N N . ALA A 1 114 ? -1.245 9.156 -13.957 1.00 94.81 114 ALA A N 1
ATOM 817 C CA . ALA A 1 114 ? -1.418 8.237 -15.078 1.00 94.81 114 ALA A CA 1
ATOM 818 C C . ALA A 1 114 ? -0.096 8.013 -15.833 1.00 94.81 114 ALA A C 1
ATOM 820 O O . ALA A 1 114 ? 0.303 6.863 -16.037 1.00 94.81 114 ALA A O 1
ATOM 821 N N . ALA A 1 115 ? 0.630 9.088 -16.152 1.00 96.31 115 ALA A N 1
ATOM 822 C CA . ALA A 1 115 ? 1.943 9.016 -16.789 1.00 96.31 115 ALA A CA 1
ATOM 823 C C . ALA A 1 115 ? 2.948 8.234 -15.929 1.00 96.31 115 ALA A C 1
ATOM 825 O O . ALA A 1 115 ? 3.630 7.339 -16.429 1.00 96.31 115 ALA A O 1
ATOM 826 N N . PHE A 1 116 ? 2.979 8.481 -14.615 1.00 96.00 116 PHE A N 1
ATOM 827 C CA . PHE A 1 116 ? 3.831 7.736 -13.687 1.00 96.00 116 PHE A CA 1
ATOM 828 C C . PHE A 1 116 ? 3.472 6.254 -13.606 1.00 96.00 116 PHE A C 1
ATOM 830 O O . PHE A 1 116 ? 4.376 5.425 -13.493 1.00 96.00 116 PHE A O 1
ATOM 837 N N . ARG A 1 117 ? 2.186 5.888 -13.666 1.00 94.31 117 ARG A N 1
ATOM 838 C CA . ARG A 1 117 ? 1.759 4.478 -13.688 1.00 94.31 117 ARG A CA 1
ATOM 839 C C . ARG A 1 117 ? 2.255 3.773 -14.947 1.00 94.31 117 ARG A C 1
ATOM 841 O O . ARG A 1 117 ? 2.829 2.691 -14.833 1.00 94.31 117 ARG A O 1
ATOM 848 N N . ILE A 1 118 ? 2.100 4.400 -16.114 1.00 94.50 118 ILE A N 1
ATOM 849 C CA . ILE A 1 118 ? 2.577 3.865 -17.399 1.00 94.50 118 ILE A CA 1
ATOM 850 C C . ILE A 1 118 ? 4.106 3.756 -17.394 1.00 94.50 118 ILE A C 1
ATOM 852 O O . ILE A 1 118 ? 4.649 2.691 -17.685 1.00 94.50 118 ILE A O 1
ATOM 856 N N . PHE A 1 119 ? 4.805 4.817 -16.985 1.00 93.56 119 PHE A N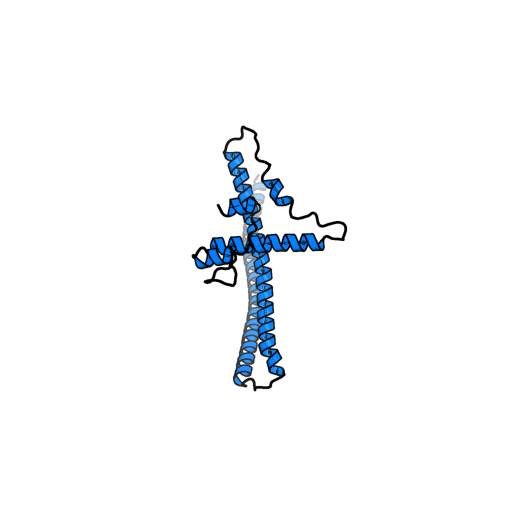 1
ATOM 857 C CA . PHE A 1 119 ? 6.264 4.839 -16.886 1.00 93.56 119 PHE A CA 1
ATOM 858 C C . PHE A 1 119 ? 6.789 3.784 -15.909 1.00 93.56 119 PHE A C 1
ATOM 860 O O . PHE A 1 119 ? 7.693 3.023 -16.242 1.00 93.56 119 PHE A O 1
ATOM 867 N N . SER A 1 120 ? 6.195 3.678 -14.720 1.00 91.88 120 SER A N 1
ATOM 868 C CA . SER A 1 120 ? 6.587 2.680 -13.720 1.00 91.88 120 SER A CA 1
ATOM 869 C C . SER A 1 120 ? 6.357 1.260 -14.223 1.00 91.88 120 SER A C 1
ATOM 871 O O . SER A 1 120 ? 7.169 0.375 -13.957 1.00 91.88 120 SER A O 1
ATOM 873 N N . PHE A 1 121 ? 5.264 1.027 -14.954 1.00 90.81 121 PHE A N 1
ATOM 874 C CA . PHE A 1 121 ? 4.991 -0.266 -15.568 1.00 90.81 121 PHE A CA 1
ATOM 875 C C . PHE A 1 121 ? 6.007 -0.589 -16.669 1.00 90.81 121 PHE A C 1
ATOM 877 O O . PHE A 1 121 ? 6.585 -1.675 -16.654 1.00 90.81 121 PHE A O 1
ATOM 884 N N . LYS A 1 122 ? 6.297 0.365 -17.564 1.00 90.75 122 LYS A N 1
ATOM 885 C CA . LYS A 1 122 ? 7.321 0.228 -18.609 1.00 90.75 122 LYS A CA 1
ATOM 886 C C . LYS A 1 122 ? 8.698 -0.041 -18.004 1.00 90.75 122 LYS A C 1
ATOM 888 O O . LYS A 1 122 ? 9.320 -1.027 -18.371 1.00 90.75 122 LYS A O 1
ATOM 893 N N . LYS A 1 123 ? 9.113 0.728 -16.994 1.00 88.50 123 LYS A N 1
ATOM 894 C CA . LYS A 1 123 ? 10.375 0.532 -16.266 1.00 88.50 123 LYS A CA 1
ATOM 895 C C . LYS A 1 123 ? 10.443 -0.833 -15.580 1.00 88.50 123 LYS A C 1
ATOM 897 O O . LYS A 1 123 ? 11.467 -1.498 -15.647 1.00 88.50 123 LYS A O 1
ATOM 902 N N . LYS A 1 124 ? 9.360 -1.300 -14.945 1.00 85.12 124 LYS A N 1
ATOM 903 C CA . LYS A 1 124 ? 9.300 -2.667 -14.389 1.00 85.12 124 LYS A CA 1
ATOM 904 C C . LYS A 1 124 ? 9.424 -3.730 -15.482 1.00 85.12 124 LYS A C 1
ATOM 906 O O . LYS A 1 124 ? 10.126 -4.715 -15.275 1.00 85.12 124 LYS A O 1
ATOM 911 N N . LYS A 1 125 ? 8.774 -3.532 -16.634 1.00 81.31 125 LYS A N 1
ATOM 912 C CA . LYS A 1 125 ? 8.866 -4.432 -17.792 1.00 81.31 125 LYS A CA 1
ATOM 913 C C . LYS A 1 125 ? 10.275 -4.440 -18.387 1.00 81.31 125 LYS A C 1
ATOM 915 O O . LYS A 1 125 ? 10.770 -5.512 -18.696 1.00 81.31 125 LYS A O 1
ATOM 920 N N . GLU A 1 126 ? 10.930 -3.289 -18.494 1.00 79.44 126 GLU A N 1
ATOM 921 C CA . GLU A 1 126 ? 12.320 -3.151 -18.943 1.00 79.44 126 GLU A CA 1
ATOM 922 C C . GLU A 1 126 ? 13.302 -3.767 -17.955 1.00 79.44 126 GLU A C 1
ATOM 924 O O . GLU A 1 126 ? 14.196 -4.476 -18.380 1.00 79.44 126 GLU A O 1
ATOM 929 N N . MET A 1 127 ? 13.116 -3.600 -16.646 1.00 73.00 127 MET A N 1
ATOM 930 C CA . MET A 1 127 ? 13.937 -4.294 -15.646 1.00 73.00 127 MET A CA 1
ATOM 931 C C . MET A 1 127 ? 13.712 -5.810 -15.704 1.00 73.00 127 MET A C 1
ATOM 933 O O . MET A 1 127 ? 14.660 -6.574 -15.575 1.00 73.00 127 MET A O 1
ATOM 937 N N . ALA A 1 128 ? 12.482 -6.269 -15.955 1.00 70.94 128 ALA A N 1
ATOM 938 C CA . ALA A 1 128 ? 12.191 -7.687 -16.157 1.00 70.94 128 ALA A CA 1
ATOM 939 C C . ALA A 1 128 ? 12.756 -8.226 -17.486 1.00 70.94 128 ALA A C 1
ATOM 941 O O . ALA A 1 128 ? 13.192 -9.372 -17.525 1.00 70.94 128 ALA A O 1
ATOM 942 N N . LEU A 1 129 ? 12.774 -7.427 -18.559 1.00 60.44 129 LEU A N 1
ATOM 943 C CA . LEU A 1 129 ? 13.359 -7.776 -19.859 1.00 60.44 129 LEU A CA 1
ATOM 944 C C . LEU A 1 129 ? 14.882 -7.659 -19.872 1.00 60.44 129 LEU A C 1
ATOM 946 O O . LEU A 1 129 ? 15.518 -8.498 -20.475 1.00 60.44 129 LEU A O 1
ATOM 950 N N . GLY A 1 130 ? 15.480 -6.696 -19.177 1.00 56.50 130 GLY A N 1
ATOM 951 C CA . GLY A 1 130 ? 16.921 -6.588 -18.952 1.00 56.50 130 GLY A CA 1
ATOM 952 C C . GLY A 1 130 ? 17.419 -7.705 -18.041 1.00 56.50 130 GLY A C 1
ATOM 953 O O . GLY A 1 130 ? 18.449 -8.305 -18.317 1.00 56.50 130 GLY A O 1
ATOM 954 N N . ASN A 1 131 ? 16.623 -8.094 -17.039 1.00 52.28 131 ASN A N 1
ATOM 955 C CA . ASN A 1 131 ? 16.867 -9.307 -16.265 1.00 52.28 131 ASN A CA 1
ATOM 956 C C . ASN A 1 131 ? 16.642 -10.577 -17.100 1.00 52.28 131 ASN A C 1
ATOM 958 O O . ASN A 1 131 ? 17.340 -11.552 -16.885 1.00 52.28 131 ASN A O 1
ATOM 962 N N . ARG A 1 132 ? 15.728 -10.589 -18.084 1.00 48.38 132 ARG A N 1
ATOM 963 C CA . ARG A 1 132 ? 15.603 -11.703 -19.045 1.00 48.38 132 ARG A CA 1
ATOM 964 C C . ARG A 1 132 ? 16.690 -11.679 -20.110 1.00 48.38 132 ARG A C 1
ATOM 966 O O . ARG A 1 132 ? 17.122 -12.745 -20.475 1.00 48.38 132 ARG A O 1
ATOM 973 N N . ASN A 1 133 ? 17.221 -10.552 -20.554 1.00 49.62 133 ASN A N 1
ATOM 974 C CA . ASN A 1 133 ? 18.361 -10.533 -21.470 1.00 49.62 133 ASN A CA 1
ATOM 975 C C . ASN A 1 133 ? 19.644 -10.907 -20.712 1.00 49.62 133 ASN A C 1
ATOM 977 O O . ASN A 1 133 ? 20.478 -11.608 -21.253 1.00 49.62 133 ASN A O 1
ATOM 981 N N . SER A 1 134 ? 19.740 -10.584 -19.420 1.00 51.44 134 SER A N 1
ATOM 982 C CA . SER A 1 134 ? 20.805 -11.059 -18.526 1.00 51.44 134 SER A CA 1
ATOM 983 C C . SER A 1 134 ? 20.595 -12.478 -17.973 1.00 51.44 134 SER A C 1
ATOM 985 O O . SER A 1 134 ? 21.494 -12.990 -17.320 1.00 51.44 134 SER A O 1
ATOM 987 N N . CYS A 1 135 ? 19.433 -13.107 -18.165 1.00 47.75 135 CYS A N 1
ATOM 988 C CA . CYS A 1 135 ? 19.144 -14.462 -17.662 1.00 47.75 135 CYS A CA 1
ATOM 989 C C . CYS A 1 135 ? 18.798 -15.450 -18.791 1.00 47.75 135 CYS A C 1
ATOM 991 O O . CYS A 1 135 ? 18.865 -16.655 -18.593 1.00 47.75 135 CYS A O 1
ATOM 993 N N . CYS A 1 136 ? 18.465 -14.957 -19.985 1.00 42.38 136 CYS A N 1
ATOM 994 C CA . CYS A 1 136 ? 18.094 -15.729 -21.171 1.00 42.38 136 CYS A CA 1
ATOM 995 C C . CYS A 1 136 ? 19.165 -15.669 -22.270 1.00 42.38 136 CYS A C 1
ATOM 997 O O . CYS A 1 136 ? 19.228 -16.624 -23.034 1.00 42.38 136 CYS A O 1
ATOM 999 N N . LEU A 1 137 ? 20.048 -14.649 -22.332 1.00 42.16 137 LEU A N 1
ATOM 1000 C CA . LEU A 1 137 ? 21.306 -14.806 -23.095 1.00 42.16 137 LEU A CA 1
ATOM 1001 C C . LEU A 1 137 ? 22.288 -15.755 -22.387 1.00 42.16 137 LEU A C 1
ATOM 1003 O O . LEU A 1 137 ? 23.134 -16.354 -23.038 1.00 42.16 137 LEU A O 1
ATOM 1007 N N . SER A 1 138 ? 22.142 -15.962 -21.076 1.00 46.25 138 SER A N 1
ATOM 1008 C CA . SER A 1 138 ? 22.996 -16.861 -20.284 1.00 46.25 138 SER A CA 1
ATOM 1009 C C . SER A 1 138 ? 22.626 -18.342 -20.387 1.00 46.25 138 SER A C 1
ATOM 1011 O O . SER A 1 138 ? 23.218 -19.162 -19.693 1.00 46.25 138 SER A O 1
ATOM 1013 N N . ILE A 1 139 ? 21.618 -18.701 -21.189 1.00 49.59 139 ILE A N 1
ATOM 1014 C CA . ILE A 1 139 ? 21.273 -20.112 -21.431 1.00 49.59 139 ILE A CA 1
ATOM 1015 C C . ILE A 1 139 ? 21.958 -20.617 -22.709 1.00 49.59 139 ILE A C 1
ATOM 1017 O O . ILE A 1 139 ? 22.245 -21.805 -22.817 1.00 49.59 139 ILE A O 1
ATOM 1021 N N . SER A 1 140 ? 22.279 -19.725 -23.651 1.00 48.38 140 SER A N 1
ATOM 1022 C CA . SER A 1 140 ? 22.969 -20.068 -24.901 1.00 48.38 140 SER A CA 1
ATOM 1023 C C . SER A 1 140 ? 24.498 -20.016 -24.810 1.00 48.38 140 SER A C 1
ATOM 1025 O O . SER A 1 140 ? 25.162 -20.641 -25.628 1.00 48.38 140 SER A O 1
ATOM 1027 N N . GLU A 1 141 ? 25.061 -19.362 -23.794 1.00 46.97 141 GLU A N 1
ATOM 1028 C CA . GLU A 1 141 ? 26.481 -19.473 -23.449 1.00 46.97 141 GLU A CA 1
ATOM 1029 C C . GLU A 1 141 ? 26.594 -19.853 -21.974 1.00 46.97 141 GLU A C 1
ATOM 1031 O O . GLU A 1 141 ? 26.467 -19.021 -21.076 1.00 46.97 141 GLU A O 1
ATOM 1036 N N . ALA A 1 142 ? 26.792 -21.147 -21.725 1.00 49.31 142 ALA A N 1
ATOM 1037 C CA . ALA A 1 142 ? 27.046 -21.709 -20.407 1.00 49.31 142 ALA A CA 1
ATOM 1038 C C . ALA A 1 142 ? 28.432 -21.278 -19.887 1.00 49.31 142 ALA A C 1
ATOM 1040 O O . ALA A 1 142 ? 29.353 -22.081 -19.763 1.00 49.31 142 ALA A O 1
ATOM 1041 N N . GLY A 1 143 ? 28.583 -19.995 -19.561 1.00 52.38 143 GLY A N 1
ATOM 1042 C CA . GLY A 1 143 ? 29.577 -19.533 -18.603 1.00 52.38 143 GLY A CA 1
ATOM 1043 C C . GLY A 1 143 ? 29.040 -19.832 -17.209 1.00 52.38 143 GLY A C 1
ATOM 1044 O O . GLY A 1 143 ? 28.053 -19.231 -16.791 1.00 52.38 143 GLY A O 1
ATOM 1045 N N . ALA A 1 144 ? 29.639 -20.808 -16.528 1.00 58.41 144 ALA A N 1
ATOM 1046 C CA . ALA A 1 144 ? 29.220 -21.319 -15.227 1.00 58.41 144 ALA A CA 1
ATOM 1047 C C . ALA A 1 144 ? 28.767 -20.205 -14.261 1.00 58.41 144 ALA A C 1
ATOM 1049 O O . ALA A 1 144 ? 29.587 -19.459 -13.725 1.00 58.41 144 ALA A O 1
ATOM 1050 N N . VAL A 1 145 ? 27.454 -20.111 -14.005 1.00 61.47 1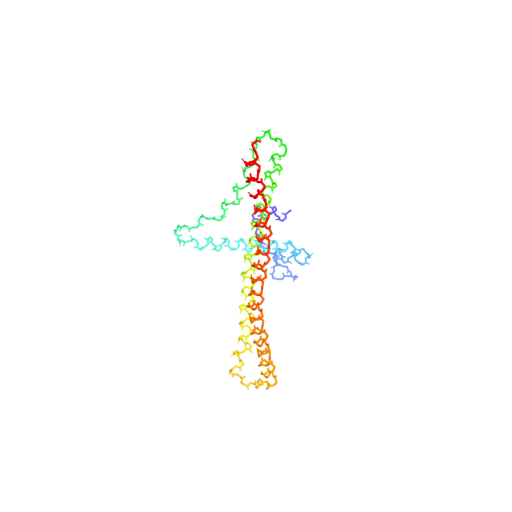45 VAL A N 1
ATOM 1051 C CA . VAL A 1 145 ? 26.936 -19.354 -12.858 1.00 61.47 145 VAL A CA 1
ATOM 1052 C C . VAL A 1 145 ? 27.624 -19.932 -11.628 1.00 61.47 145 VAL A C 1
ATOM 1054 O O . VAL A 1 145 ? 27.514 -21.132 -11.367 1.00 61.47 145 VAL A O 1
ATOM 1057 N N . SER A 1 146 ? 28.385 -19.105 -10.908 1.00 75.94 146 SER A N 1
ATOM 1058 C CA . SER A 1 146 ? 29.139 -19.581 -9.753 1.00 75.94 146 SER A CA 1
ATOM 1059 C C . SER A 1 146 ? 28.176 -20.211 -8.746 1.00 75.94 146 SER A C 1
ATOM 1061 O O . SER A 1 146 ? 27.119 -19.655 -8.435 1.00 75.94 146 SER A O 1
ATOM 1063 N N . HIS A 1 147 ? 28.533 -21.392 -8.239 1.00 79.00 147 HIS A N 1
ATOM 1064 C CA . HIS A 1 147 ? 27.725 -22.128 -7.263 1.00 79.00 147 HIS A CA 1
ATOM 1065 C C . HIS A 1 147 ? 27.315 -21.240 -6.069 1.00 79.00 147 HIS A C 1
ATOM 1067 O O . HIS A 1 147 ? 26.176 -21.289 -5.612 1.00 79.00 147 HIS A O 1
ATOM 1073 N N . ASP A 1 148 ? 28.211 -20.345 -5.643 1.00 83.44 148 ASP A N 1
ATOM 1074 C CA . ASP A 1 148 ? 27.990 -19.352 -4.586 1.00 83.44 148 ASP A CA 1
ATOM 1075 C C . ASP A 1 148 ? 26.833 -18.374 -4.886 1.00 83.44 148 ASP A C 1
ATOM 1077 O O . ASP A 1 148 ? 26.037 -18.047 -4.004 1.00 83.44 148 ASP A O 1
ATOM 1081 N N . MET A 1 149 ? 26.673 -17.929 -6.136 1.00 86.31 149 MET A N 1
ATOM 1082 C CA . MET A 1 149 ? 25.573 -17.036 -6.516 1.00 86.31 149 MET A CA 1
ATOM 1083 C C . MET A 1 149 ? 24.219 -17.756 -6.478 1.00 86.31 149 MET A C 1
ATOM 1085 O O . MET A 1 149 ? 23.225 -17.182 -6.020 1.00 86.31 149 MET A O 1
ATOM 1089 N N . LEU A 1 150 ? 24.183 -19.021 -6.906 1.00 88.81 150 LEU A N 1
ATOM 1090 C CA . LEU A 1 150 ? 22.984 -19.853 -6.830 1.00 88.81 150 LEU A CA 1
ATOM 1091 C C . LEU A 1 150 ? 22.613 -20.148 -5.370 1.00 88.81 150 LEU A C 1
ATOM 1093 O O . LEU A 1 150 ? 21.453 -19.988 -4.989 1.00 88.81 150 LEU A O 1
ATOM 1097 N N . GLU A 1 151 ? 23.591 -20.484 -4.531 1.00 91.50 151 GLU A N 1
ATOM 1098 C CA . GLU A 1 151 ? 23.389 -20.724 -3.101 1.00 91.50 151 GLU A CA 1
ATOM 1099 C C . GLU A 1 151 ? 22.840 -19.480 -2.383 1.00 91.50 151 GLU A C 1
ATOM 1101 O O . GLU A 1 151 ? 21.826 -19.556 -1.681 1.00 91.50 151 GLU A O 1
ATOM 1106 N N . LYS A 1 152 ? 23.416 -18.298 -2.637 1.00 92.88 152 LYS A N 1
ATOM 1107 C CA . LYS A 1 152 ? 22.915 -17.019 -2.103 1.00 92.88 152 LYS A CA 1
ATOM 1108 C C . LYS A 1 152 ? 21.477 -16.730 -2.535 1.00 92.88 152 LYS A C 1
ATOM 1110 O O . LYS A 1 152 ? 20.662 -16.290 -1.714 1.00 92.88 152 LYS A O 1
ATOM 1115 N N . ALA A 1 153 ? 21.139 -16.986 -3.798 1.00 92.44 153 ALA A N 1
ATOM 1116 C CA . ALA A 1 153 ? 19.781 -16.806 -4.305 1.00 92.44 153 ALA A CA 1
ATOM 1117 C C . ALA A 1 153 ? 18.789 -17.759 -3.616 1.00 92.44 153 ALA A C 1
ATOM 1119 O O . ALA A 1 153 ? 17.735 -17.317 -3.143 1.00 92.44 153 ALA A O 1
ATOM 1120 N N . VAL A 1 154 ? 19.148 -19.039 -3.479 1.00 94.19 154 VAL A N 1
ATOM 1121 C CA . VAL A 1 154 ? 18.338 -20.049 -2.782 1.00 94.19 154 VAL A CA 1
ATOM 1122 C C . VAL A 1 154 ? 18.109 -19.650 -1.323 1.00 94.19 154 VAL A C 1
ATOM 1124 O O . VAL A 1 154 ? 16.961 -19.626 -0.868 1.00 94.19 154 VAL A O 1
ATOM 1127 N N . LEU A 1 155 ? 19.160 -19.257 -0.599 1.00 96.25 155 LEU A N 1
ATOM 1128 C CA . LEU A 1 155 ? 19.057 -18.809 0.793 1.00 96.25 155 LEU A CA 1
ATOM 1129 C C . LEU A 1 155 ? 18.160 -17.574 0.935 1.00 96.25 155 LEU A C 1
ATOM 1131 O O . LEU A 1 155 ? 17.342 -17.504 1.858 1.00 96.25 155 LEU A O 1
ATOM 1135 N N . SER A 1 156 ? 18.259 -16.617 0.008 1.00 96.50 156 SER A N 1
ATOM 1136 C CA . SER A 1 156 ? 17.397 -15.433 -0.010 1.00 96.50 156 SER A CA 1
ATOM 1137 C C . SER A 1 156 ? 15.923 -15.813 -0.174 1.00 96.50 156 SER A C 1
ATOM 1139 O O . SER A 1 156 ? 15.076 -15.374 0.611 1.00 96.50 156 SER A O 1
ATOM 1141 N N . ILE A 1 157 ? 15.601 -16.687 -1.131 1.00 96.62 157 ILE A N 1
ATOM 1142 C CA . ILE A 1 157 ? 14.228 -17.157 -1.364 1.00 96.62 157 ILE A CA 1
ATOM 1143 C C . ILE A 1 157 ? 13.697 -17.897 -0.130 1.00 96.62 157 ILE A C 1
ATOM 1145 O O . ILE A 1 157 ? 12.608 -17.589 0.363 1.00 96.62 157 ILE A O 1
ATOM 1149 N N . GLN A 1 158 ? 14.484 -18.820 0.427 1.00 97.38 158 GLN A N 1
ATOM 1150 C CA . GLN A 1 158 ? 14.108 -19.583 1.617 1.00 97.38 158 GLN A CA 1
ATOM 1151 C C . GLN A 1 158 ? 13.866 -18.676 2.829 1.00 97.38 158 GLN A C 1
ATOM 1153 O O . GLN A 1 158 ? 12.862 -18.832 3.532 1.00 97.38 158 GLN A O 1
ATOM 1158 N N . LYS A 1 159 ? 14.749 -17.700 3.073 1.00 97.50 159 LYS A N 1
ATOM 1159 C CA . LYS A 1 159 ? 14.604 -16.717 4.156 1.00 97.50 159 LYS A CA 1
ATOM 1160 C C . LYS A 1 159 ? 13.308 -15.921 4.007 1.00 97.50 159 LYS A C 1
ATOM 1162 O O . LYS A 1 159 ? 12.556 -15.793 4.977 1.00 97.50 159 LYS A O 1
ATOM 1167 N N . ASN A 1 160 ? 13.030 -15.420 2.804 1.00 96.88 160 ASN A N 1
ATOM 1168 C CA . ASN A 1 160 ? 11.816 -14.658 2.518 1.00 96.88 160 ASN A CA 1
ATOM 1169 C C . ASN A 1 160 ? 10.555 -15.504 2.728 1.00 96.88 160 ASN A C 1
ATOM 1171 O O . ASN A 1 160 ? 9.621 -15.054 3.396 1.00 96.88 160 ASN A O 1
ATOM 1175 N N . PHE A 1 161 ? 10.552 -16.752 2.256 1.00 97.81 161 PHE A N 1
ATOM 1176 C CA . PHE A 1 161 ? 9.436 -17.674 2.462 1.00 97.81 161 PHE A CA 1
ATOM 1177 C C . PHE A 1 161 ? 9.183 -17.959 3.949 1.00 97.81 161 PHE A C 1
ATOM 1179 O O . PHE A 1 161 ? 8.049 -17.851 4.422 1.00 97.81 161 PHE A O 1
ATOM 1186 N N . ARG A 1 162 ? 10.241 -18.262 4.716 1.00 98.00 162 ARG A N 1
ATOM 1187 C CA . ARG A 1 162 ? 10.148 -18.510 6.166 1.00 98.00 162 ARG A CA 1
ATOM 1188 C C . ARG A 1 162 ? 9.581 -17.298 6.910 1.00 98.00 162 ARG A C 1
ATOM 1190 O O . ARG A 1 162 ? 8.715 -17.460 7.769 1.00 98.00 162 ARG A O 1
ATOM 1197 N N . CYS A 1 163 ? 10.032 -16.091 6.566 1.00 97.94 163 CYS A N 1
ATOM 1198 C CA . CYS A 1 163 ? 9.528 -14.846 7.148 1.00 97.94 163 CYS A CA 1
ATOM 1199 C C . CYS A 1 163 ? 8.046 -14.618 6.810 1.00 97.94 163 CYS A C 1
ATOM 1201 O O . CYS A 1 163 ? 7.230 -14.381 7.705 1.00 97.94 163 CYS A O 1
ATOM 1203 N N . TRP A 1 164 ? 7.680 -14.752 5.533 1.00 98.31 164 TRP A N 1
ATOM 1204 C CA . TRP A 1 164 ? 6.303 -14.587 5.072 1.00 98.31 164 TRP A CA 1
ATOM 1205 C C . TRP A 1 164 ? 5.344 -15.569 5.752 1.00 98.31 164 TRP A C 1
ATOM 1207 O O . TRP A 1 164 ? 4.289 -15.151 6.237 1.00 98.31 164 TRP A O 1
ATOM 1217 N N . LYS A 1 165 ? 5.728 -16.848 5.865 1.00 98.25 165 LYS A N 1
ATOM 1218 C CA . LYS A 1 165 ? 4.923 -17.879 6.534 1.00 98.25 165 LYS A CA 1
ATOM 1219 C C . LYS A 1 165 ? 4.647 -17.510 7.995 1.00 98.25 165 LYS A C 1
ATOM 1221 O O . LYS A 1 165 ? 3.484 -17.431 8.390 1.00 98.25 165 LYS A O 1
ATOM 1226 N N . LYS A 1 166 ? 5.693 -17.175 8.763 1.00 98.38 166 LYS A N 1
ATOM 1227 C CA . LYS A 1 166 ? 5.557 -16.746 10.168 1.00 98.38 166 LYS A CA 1
ATOM 1228 C C . LYS A 1 166 ? 4.694 -15.490 10.306 1.00 98.38 166 LYS A C 1
ATOM 1230 O O . LYS A 1 166 ? 3.828 -15.422 11.174 1.00 98.38 166 LYS A O 1
ATOM 1235 N N . ARG A 1 167 ? 4.885 -14.496 9.430 1.00 98.25 167 ARG A N 1
ATOM 1236 C CA . ARG A 1 167 ? 4.079 -13.265 9.436 1.00 98.25 167 ARG A CA 1
ATOM 1237 C C . ARG A 1 167 ? 2.601 -13.556 9.178 1.00 98.25 167 ARG A C 1
ATOM 1239 O O . ARG A 1 167 ? 1.750 -12.985 9.856 1.00 98.25 167 ARG A O 1
ATOM 1246 N N . LYS A 1 168 ? 2.287 -14.436 8.224 1.00 98.19 168 LYS A N 1
ATOM 1247 C CA . LYS A 1 168 ? 0.910 -14.841 7.908 1.00 98.19 168 LYS A CA 1
ATOM 1248 C C . LYS A 1 168 ? 0.225 -15.481 9.118 1.00 98.19 168 LYS A C 1
ATOM 1250 O O . LYS A 1 168 ? -0.901 -15.109 9.449 1.00 98.19 168 LYS A O 1
ATOM 1255 N N . GLU A 1 169 ? 0.912 -16.395 9.797 1.00 98.50 169 GLU A N 1
ATOM 1256 C CA . GLU A 1 169 ? 0.416 -17.059 11.008 1.00 98.50 169 GLU A CA 1
ATOM 1257 C C . GLU A 1 169 ? 0.206 -16.059 12.157 1.00 98.50 169 GLU A C 1
ATOM 1259 O O . GLU A 1 169 ? -0.876 -16.015 12.749 1.00 98.50 169 GLU A O 1
ATOM 1264 N N . PHE A 1 170 ? 1.179 -15.174 12.399 1.00 98.50 170 PHE A N 1
ATOM 1265 C CA . PHE A 1 170 ? 1.074 -14.121 13.411 1.00 98.50 170 PHE A CA 1
ATOM 1266 C C . PHE A 1 170 ? -0.110 -13.181 13.160 1.00 98.50 170 PHE A C 1
ATOM 1268 O O . PHE A 1 170 ? -0.862 -12.874 14.083 1.00 98.50 170 PHE A O 1
ATOM 1275 N N . LEU A 1 171 ? -0.316 -12.736 11.917 1.00 98.62 171 LEU A N 1
ATOM 1276 C CA . LEU A 1 171 ? -1.427 -11.843 11.580 1.00 98.62 171 LEU A CA 1
ATOM 1277 C C . LEU A 1 171 ? -2.788 -12.507 11.821 1.00 98.62 171 LEU A C 1
ATOM 1279 O O . LEU A 1 171 ? -3.695 -11.850 12.338 1.00 98.62 171 LEU A O 1
ATOM 1283 N N . LYS A 1 172 ? -2.919 -13.802 11.502 1.00 98.50 172 LYS A N 1
ATOM 1284 C CA . LYS A 1 172 ? -4.131 -14.582 11.794 1.00 98.50 172 LYS A CA 1
ATOM 1285 C C . LYS A 1 172 ? -4.387 -14.643 13.301 1.00 98.50 172 LYS A C 1
ATOM 1287 O O . LYS A 1 172 ? -5.492 -14.332 13.742 1.00 98.50 172 LYS A O 1
ATOM 1292 N N . MET A 1 173 ? -3.364 -14.980 14.087 1.00 98.62 173 MET A N 1
ATOM 1293 C CA . MET A 1 173 ? -3.459 -15.036 15.548 1.00 98.62 173 MET A CA 1
ATOM 1294 C C . MET A 1 173 ? -3.816 -13.672 16.147 1.00 98.62 173 MET A C 1
ATOM 1296 O O . MET A 1 173 ? -4.772 -13.569 16.911 1.00 98.62 173 MET A O 1
ATOM 1300 N N . ARG A 1 174 ? -3.115 -12.606 15.744 1.00 98.50 174 ARG A N 1
ATOM 1301 C CA . ARG A 1 174 ? -3.372 -11.236 16.204 1.00 98.50 174 ARG A CA 1
ATOM 1302 C C . ARG A 1 174 ? -4.812 -10.809 15.928 1.00 98.50 174 ARG A C 1
ATOM 1304 O O . ARG A 1 174 ? -5.452 -10.248 16.809 1.00 98.50 174 ARG A O 1
ATOM 1311 N N . ASN A 1 175 ? -5.332 -11.083 14.730 1.00 98.56 175 ASN A N 1
ATOM 1312 C CA . ASN A 1 175 ? -6.713 -10.744 14.387 1.00 98.56 175 ASN A CA 1
ATOM 1313 C C . ASN A 1 175 ? -7.714 -11.464 15.303 1.00 98.56 175 ASN A C 1
ATOM 1315 O O . ASN A 1 175 ? -8.645 -10.850 15.819 1.00 98.56 175 ASN A O 1
ATOM 1319 N N . ASN A 1 176 ? -7.493 -12.754 15.560 1.00 98.56 176 ASN A N 1
ATOM 1320 C CA . ASN A 1 176 ? -8.338 -13.523 16.471 1.00 98.56 176 ASN A CA 1
ATOM 1321 C C . ASN A 1 176 ? -8.300 -12.953 17.896 1.00 98.56 176 ASN A C 1
ATOM 1323 O O . ASN A 1 176 ? -9.355 -12.740 18.491 1.00 98.56 176 ASN A O 1
ATOM 1327 N N . VAL A 1 177 ? -7.108 -12.641 18.413 1.00 98.69 177 VAL A N 1
ATOM 1328 C CA . VAL A 1 177 ? -6.934 -12.049 19.749 1.00 98.69 177 VAL A CA 1
ATOM 1329 C C . VAL A 1 177 ? -7.663 -10.711 19.859 1.00 98.69 177 VAL A C 1
ATOM 1331 O O . VAL A 1 177 ? -8.439 -10.521 20.792 1.00 98.69 177 VAL A O 1
ATOM 1334 N N . VAL A 1 178 ? -7.494 -9.807 18.890 1.00 98.75 178 VAL A N 1
ATOM 1335 C CA . VAL A 1 178 ? -8.167 -8.496 18.894 1.00 98.75 178 VAL A CA 1
ATOM 1336 C C . VAL A 1 178 ? -9.690 -8.654 18.882 1.00 98.75 178 VAL A C 1
ATOM 1338 O O . VAL A 1 178 ? -10.384 -7.965 19.629 1.00 98.75 178 VAL A O 1
ATOM 1341 N N . ARG A 1 179 ? -10.225 -9.599 18.098 1.00 98.56 179 ARG A N 1
ATOM 1342 C CA . ARG A 1 179 ? -11.667 -9.893 18.070 1.00 98.56 179 ARG A CA 1
ATOM 1343 C C . ARG A 1 179 ? -12.182 -10.406 19.413 1.00 98.56 179 ARG A C 1
ATOM 1345 O O . ARG A 1 179 ? -13.259 -9.992 19.840 1.00 98.56 179 ARG A O 1
ATOM 1352 N N . ILE A 1 180 ? -11.432 -11.288 20.075 1.00 98.69 180 ILE A N 1
ATOM 1353 C CA . ILE A 1 180 ? -11.780 -11.795 21.409 1.00 98.69 180 ILE A CA 1
ATOM 1354 C C . ILE A 1 180 ? -11.759 -10.649 22.420 1.00 98.69 180 ILE A C 1
ATOM 1356 O O . ILE A 1 180 ? -12.750 -10.431 23.111 1.00 98.69 180 ILE A O 1
ATOM 1360 N N . GLN A 1 181 ? -10.682 -9.864 22.455 1.00 98.69 181 GLN A N 1
ATOM 1361 C CA . GLN A 1 181 ? -10.553 -8.727 23.366 1.00 98.69 181 GLN A CA 1
ATOM 1362 C C . GLN A 1 181 ? -11.682 -7.707 23.182 1.00 98.69 181 GLN A C 1
ATOM 1364 O O . GLN A 1 181 ? -12.251 -7.242 24.165 1.00 98.69 181 G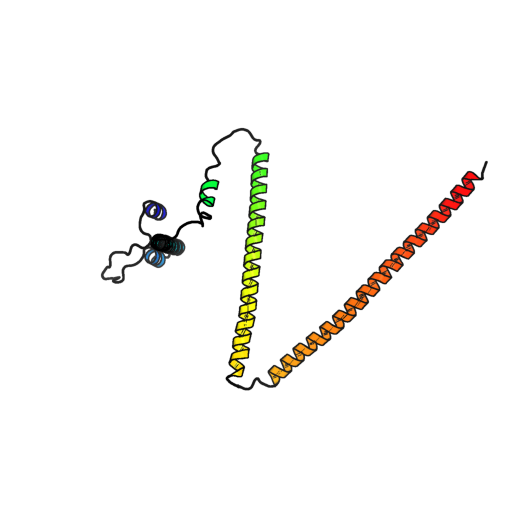LN A O 1
ATOM 1369 N N . ALA A 1 182 ? -12.047 -7.383 21.938 1.00 98.69 182 ALA A N 1
ATOM 1370 C CA . ALA A 1 182 ? -13.154 -6.475 21.652 1.00 98.69 182 ALA A CA 1
ATOM 1371 C C . ALA A 1 182 ? -14.491 -7.010 22.192 1.00 98.69 182 ALA A C 1
ATOM 1373 O O . ALA A 1 182 ? -15.242 -6.263 22.817 1.00 98.69 182 ALA A O 1
ATOM 1374 N N . ARG A 1 183 ? -14.766 -8.311 22.013 1.00 98.56 183 ARG A N 1
ATOM 1375 C CA . ARG A 1 183 ? -15.972 -8.951 22.562 1.00 98.56 183 ARG A CA 1
ATOM 1376 C C . ARG A 1 183 ? -15.989 -8.944 24.087 1.00 98.56 183 ARG A C 1
ATOM 1378 O O . ARG A 1 183 ? -17.032 -8.654 24.659 1.00 98.56 183 ARG A O 1
ATOM 1385 N N . VAL A 1 184 ? -14.857 -9.225 24.732 1.00 98.69 184 VAL A N 1
ATOM 1386 C CA . VAL A 1 184 ? -14.747 -9.215 26.199 1.00 98.69 184 VAL A CA 1
ATOM 1387 C C . VAL A 1 184 ? -14.994 -7.812 26.751 1.00 98.69 184 VAL A C 1
ATOM 1389 O O . VAL A 1 184 ? -15.847 -7.658 27.619 1.00 98.69 184 VAL A O 1
ATOM 1392 N N . ARG A 1 185 ? -14.333 -6.781 26.205 1.00 98.56 185 ARG A N 1
ATOM 1393 C CA . ARG A 1 185 ? -14.555 -5.385 26.628 1.00 98.56 185 ARG A CA 1
ATOM 1394 C C . ARG A 1 185 ? -16.014 -4.962 26.438 1.00 98.56 185 ARG A C 1
ATOM 1396 O O . ARG A 1 185 ? -16.617 -4.407 27.346 1.00 98.56 185 ARG A O 1
ATOM 1403 N N . ALA A 1 186 ? -16.615 -5.289 25.291 1.00 98.44 186 ALA A N 1
ATOM 1404 C CA . ALA A 1 186 ? -18.024 -4.990 25.039 1.00 98.44 186 ALA A CA 1
ATOM 1405 C C . ALA A 1 186 ? -18.968 -5.733 26.001 1.00 98.44 186 ALA A C 1
ATOM 1407 O O . ALA A 1 186 ? -19.984 -5.181 26.419 1.00 98.44 186 ALA A O 1
ATOM 1408 N N . HIS A 1 187 ? -18.653 -6.980 26.356 1.00 98.31 187 HIS A N 1
ATOM 1409 C CA . HIS A 1 187 ? -19.437 -7.755 27.314 1.00 98.31 187 HIS A CA 1
ATOM 1410 C C . HIS A 1 187 ? -19.365 -7.161 28.727 1.00 98.31 187 HIS A C 1
ATOM 1412 O O . HIS A 1 187 ? -20.399 -7.039 29.379 1.00 98.31 187 HIS A O 1
ATOM 1418 N N . GLN A 1 188 ? -18.177 -6.732 29.166 1.00 98.25 188 GLN A N 1
ATOM 1419 C CA . GLN A 1 188 ? -17.983 -6.070 30.460 1.00 98.25 188 GLN A CA 1
ATOM 1420 C C . GLN A 1 188 ? -18.848 -4.809 30.584 1.00 98.25 188 GLN A C 1
ATOM 1422 O O . GLN A 1 188 ? -19.599 -4.683 31.548 1.00 98.25 188 GLN A O 1
ATOM 1427 N N . GLU A 1 189 ? -18.821 -3.923 29.585 1.00 98.19 189 GLU A N 1
ATOM 1428 C CA . GLU A 1 189 ? -19.644 -2.703 29.603 1.00 98.19 189 GLU A CA 1
ATOM 1429 C C . GLU A 1 189 ? -21.149 -3.008 29.544 1.00 98.19 189 GLU A C 1
ATOM 1431 O O . GLU A 1 189 ? -21.943 -2.384 30.247 1.00 98.19 189 GLU A O 1
ATOM 1436 N N . ARG A 1 190 ? -21.564 -4.025 28.774 1.00 97.94 190 ARG A N 1
ATOM 1437 C CA . ARG A 1 190 ? -22.968 -4.468 28.749 1.00 97.94 190 ARG A CA 1
ATOM 1438 C C . ARG A 1 190 ? -23.444 -4.986 30.104 1.00 97.94 190 ARG A C 1
ATOM 1440 O O . ARG A 1 190 ? -24.600 -4.756 30.442 1.00 97.94 190 ARG A O 1
ATOM 1447 N N . ASN A 1 191 ? -22.599 -5.687 30.857 1.00 97.50 191 ASN A N 1
ATOM 1448 C CA . ASN A 1 191 ? -22.974 -6.177 32.183 1.00 97.50 191 ASN A CA 1
ATOM 1449 C C . ASN A 1 191 ? -23.136 -5.020 33.176 1.00 97.50 191 ASN A C 1
ATOM 1451 O O . ASN A 1 191 ? -24.167 -4.962 33.837 1.00 97.50 191 ASN A O 1
ATOM 1455 N N . LYS A 1 192 ? -22.217 -4.044 33.180 1.00 97.06 192 LYS A N 1
ATOM 1456 C CA . LYS A 1 192 ? -22.361 -2.816 33.988 1.00 97.06 192 LYS A CA 1
ATOM 1457 C C . LYS A 1 192 ? -23.663 -2.073 33.676 1.00 97.06 192 LYS A C 1
ATOM 1459 O O . LYS A 1 192 ? -24.388 -1.661 34.574 1.00 97.06 192 LYS A O 1
ATOM 1464 N N . TYR A 1 193 ? -23.998 -1.940 32.392 1.00 97.62 193 TYR A N 1
ATOM 1465 C CA . TYR A 1 193 ? -25.253 -1.310 31.979 1.00 97.62 193 TYR A CA 1
ATOM 1466 C C . TYR A 1 193 ? -26.487 -2.094 32.456 1.00 97.62 193 TYR A C 1
ATOM 1468 O O . TYR A 1 193 ? -27.445 -1.498 32.941 1.00 97.62 193 TYR A O 1
ATOM 1476 N N . LYS A 1 194 ? -26.463 -3.431 32.370 1.00 97.31 194 LYS A N 1
ATOM 1477 C CA . LYS A 1 194 ? -27.549 -4.282 32.885 1.00 97.31 194 LYS A CA 1
ATOM 1478 C C . LYS A 1 194 ? -27.741 -4.136 34.397 1.00 97.31 194 LYS A C 1
ATOM 1480 O O . LYS A 1 194 ? -28.884 -4.094 34.838 1.00 97.31 194 LYS A O 1
ATOM 1485 N N . GLU A 1 195 ? -26.662 -4.043 35.172 1.00 97.06 195 GLU A N 1
ATOM 1486 C CA . GLU A 1 195 ? -26.724 -3.810 36.625 1.00 97.06 195 GLU A CA 1
ATOM 1487 C C . GLU A 1 195 ? -27.391 -2.469 36.961 1.00 97.06 195 GLU A C 1
ATOM 1489 O O . GLU A 1 195 ? -28.258 -2.406 37.839 1.00 97.06 195 GLU A O 1
ATOM 1494 N N . LEU A 1 196 ? -27.058 -1.413 36.211 1.00 96.94 196 LEU A N 1
ATOM 1495 C CA . LEU A 1 196 ? -27.681 -0.098 36.362 1.00 96.94 196 LEU A CA 1
ATOM 1496 C C . LEU A 1 196 ? -29.181 -0.150 36.044 1.00 96.94 196 LEU A C 1
ATOM 1498 O O . LEU A 1 196 ? -29.992 0.294 36.852 1.00 96.94 196 LEU A O 1
ATOM 1502 N N . ILE A 1 197 ? -29.564 -0.742 34.909 1.00 96.94 197 ILE A N 1
ATOM 1503 C CA . ILE A 1 197 ? -30.978 -0.880 34.524 1.00 96.94 197 ILE A CA 1
ATOM 1504 C C . ILE A 1 197 ? -31.755 -1.731 35.532 1.00 96.94 197 ILE A C 1
ATOM 1506 O O . ILE A 1 197 ? -32.885 -1.391 35.876 1.00 96.94 197 ILE A O 1
ATOM 1510 N N . SER A 1 198 ? -31.150 -2.803 36.052 1.00 96.69 198 SER A N 1
ATOM 1511 C CA . SER A 1 198 ? -31.765 -3.617 37.102 1.00 96.69 198 SER A CA 1
ATOM 1512 C C . SER A 1 198 ? -32.027 -2.794 38.364 1.00 96.69 198 SER A C 1
ATOM 1514 O O . SER A 1 198 ? -33.115 -2.876 38.929 1.00 96.69 198 SER A O 1
ATOM 1516 N N . SER A 1 199 ? -31.061 -1.975 38.787 1.00 96.50 199 SER A N 1
ATOM 1517 C CA . SER A 1 199 ? -31.204 -1.091 39.952 1.00 96.50 199 SER A CA 1
ATOM 1518 C C . SER A 1 199 ? -32.319 -0.057 39.758 1.00 96.50 199 SER A C 1
ATOM 1520 O O . SER A 1 199 ? -33.163 0.110 40.637 1.00 96.50 199 SER A O 1
ATOM 1522 N N . VAL A 1 200 ? -32.378 0.586 38.585 1.00 96.75 200 VAL A N 1
ATOM 1523 C CA . VAL A 1 200 ? -33.439 1.551 38.239 1.00 96.75 200 VAL A CA 1
ATOM 1524 C C . VAL A 1 200 ? -34.815 0.885 38.239 1.00 96.75 200 VAL A C 1
ATOM 1526 O O . VAL A 1 200 ? -35.753 1.417 38.826 1.00 96.75 200 VAL A O 1
ATOM 1529 N N . GLY A 1 201 ? -34.934 -0.311 37.656 1.00 95.81 201 GLY A N 1
ATOM 1530 C CA . GLY A 1 201 ? -36.198 -1.047 37.626 1.00 95.81 201 GLY A CA 1
ATOM 1531 C C . GLY A 1 201 ? -36.697 -1.468 39.015 1.00 95.81 201 GLY A C 1
ATOM 1532 O O . GLY A 1 201 ? -37.904 -1.569 39.227 1.00 95.81 201 GLY A O 1
ATOM 1533 N N . ILE A 1 202 ? -35.798 -1.701 39.980 1.00 95.81 202 ILE A N 1
ATOM 1534 C CA . ILE A 1 202 ? -36.184 -1.925 41.382 1.00 95.81 202 ILE A CA 1
ATOM 1535 C C . ILE A 1 202 ? -36.727 -0.628 41.992 1.00 95.81 202 ILE A C 1
ATOM 1537 O O . ILE A 1 202 ? -37.798 -0.657 42.596 1.00 95.81 202 ILE A O 1
ATOM 1541 N N . LEU A 1 203 ? -36.032 0.499 41.807 1.00 95.19 203 LEU A N 1
ATOM 1542 C CA . LEU A 1 203 ? -36.453 1.801 42.336 1.00 95.19 203 LEU A CA 1
ATOM 1543 C C . LEU A 1 203 ? -37.834 2.218 41.811 1.00 95.19 203 LEU A C 1
ATOM 1545 O O . LEU A 1 203 ? -38.697 2.605 42.596 1.00 95.19 203 LEU A O 1
ATOM 1549 N N . GLU A 1 204 ? -38.065 2.082 40.505 1.00 94.06 204 GLU A N 1
ATOM 1550 C CA . GLU A 1 204 ? -39.349 2.392 39.868 1.00 94.06 204 GLU A CA 1
ATOM 1551 C C . GLU A 1 204 ? -40.483 1.526 40.438 1.00 94.06 204 GLU A C 1
ATOM 1553 O O . GLU A 1 204 ? -41.547 2.031 40.798 1.00 94.06 204 GLU A O 1
ATOM 1558 N N . LYS A 1 205 ? -40.234 0.221 40.614 1.00 93.88 205 LYS A N 1
ATOM 1559 C CA . LYS A 1 205 ? -41.203 -0.688 41.243 1.00 93.88 205 LYS A CA 1
ATOM 1560 C C . LYS A 1 205 ? -41.518 -0.308 42.688 1.00 93.88 205 LYS A C 1
ATOM 1562 O O . LYS A 1 205 ? -42.669 -0.454 43.096 1.00 93.88 205 LYS A O 1
ATOM 1567 N N . VAL A 1 206 ? -40.525 0.141 43.457 1.00 94.25 206 VAL A N 1
ATOM 1568 C CA . VAL A 1 206 ? -40.734 0.614 44.834 1.00 94.25 206 VAL A CA 1
ATOM 1569 C C . VAL A 1 206 ? -41.568 1.892 44.830 1.00 94.25 206 VAL A C 1
ATOM 1571 O O . VAL A 1 206 ? -42.563 1.944 45.546 1.00 94.25 206 VAL A O 1
ATOM 1574 N N . MET A 1 207 ? -41.239 2.873 43.984 1.00 92.25 207 MET A N 1
ATOM 1575 C CA . MET A 1 207 ? -42.000 4.124 43.878 1.00 92.25 207 MET A CA 1
ATOM 1576 C C . MET A 1 207 ? -43.480 3.901 43.549 1.00 92.25 207 MET A C 1
ATOM 1578 O O . MET A 1 207 ? -44.328 4.545 44.148 1.00 92.25 207 MET A O 1
ATOM 1582 N N . ILE A 1 208 ? -43.807 2.972 42.645 1.00 93.06 208 ILE A N 1
ATOM 1583 C CA . ILE A 1 208 ? -45.205 2.683 42.266 1.00 93.06 208 ILE A CA 1
ATOM 1584 C C . ILE A 1 208 ? -45.982 1.975 43.397 1.00 93.06 208 ILE A C 1
ATOM 1586 O O . ILE A 1 208 ? -47.211 1.991 43.412 1.00 93.06 208 ILE A O 1
ATOM 1590 N N . ARG A 1 209 ? -45.294 1.308 44.334 1.00 86.62 209 ARG A N 1
ATOM 1591 C CA . ARG A 1 209 ? -45.926 0.549 45.428 1.00 86.62 209 ARG A CA 1
ATOM 1592 C C . ARG A 1 209 ? -46.140 1.374 46.702 1.00 86.62 209 ARG A C 1
ATOM 1594 O O . ARG A 1 209 ? -46.898 0.925 47.554 1.00 86.62 209 ARG A O 1
ATOM 1601 N N . VAL A 1 210 ? -45.488 2.525 46.854 1.00 68.31 210 VAL A N 1
ATOM 1602 C CA . VAL A 1 210 ? -45.725 3.428 47.989 1.00 68.31 210 VAL A CA 1
ATOM 1603 C C . VAL A 1 210 ? -46.967 4.278 47.662 1.00 68.31 210 VAL A C 1
ATOM 1605 O O . VAL A 1 210 ? -46.894 5.047 46.705 1.00 68.31 210 VAL A O 1
ATOM 1608 N N . PRO A 1 211 ? -48.106 4.084 48.361 1.00 55.88 211 PRO A N 1
ATOM 1609 C CA . PRO A 1 211 ? -49.329 4.859 48.145 1.00 55.88 211 PRO A CA 1
ATOM 1610 C C . PRO A 1 211 ? -49.214 6.305 48.639 1.00 55.88 211 PRO A C 1
ATOM 1612 O O . PRO A 1 211 ? -48.410 6.558 49.568 1.00 55.88 211 PRO A O 1
#

Secondary structure (DSSP, 8-state):
-HHHHHHTT--TTPPPPPBTTBTT---HHHHHHHTT-HHHHHHHHHHHHHHHHHHHHHHHTSS--S----STHHHHTTTS---------HHHHHHHHHHHHHHHHHHHHHHHHHHHHHHHHHHHHHHHHHHHHHHHGGGTS-----HHHHHHHHHHHHHHHHHHHHHHHHHHHHHHHHHHHHHHHHHHHHHHHHHHHHHHHHHHHHHHH--

InterPro domains:
  IPR000048 IQ motif, EF-hand binding site [PF00612] (151-170)
  IPR000048 IQ motif, EF-hand binding site [PF00612] (176-194)
  IPR000048 IQ motif, EF-hand binding site [SM00015] (149-171)
  IPR000048 IQ motif, EF-hand binding site [SM00015] (172-194)
  IPR027417 P-loop containing nucleoside triphosphate hydrolase [SSF52540] (147-197)